Protein 4YYH (pdb70)

Organism: Homo sapiens (NCBI:txid9606)

Secondary structure (DSSP, 8-state):
--HHHHHHHHHHHHHHHT-TT-TTSS---TTTSTTHHHH-SS---HHHHHHHHHTT---SHHHHHHHHHHHHHHHHHHS-TTSHHHHHHHHHHHHHHHHHH-/---HHHHHHHHHHHHHHHT-TT-TTSS---TTTSTTHHHH-SS---HHHHHHHHHTT---SHHHHHHHHHHHHHHHHHHS-TTSHHHHHHHHHHHHHHHHH--/---/---

Radius of gyration: 21.58 Å; Cα contacts (8 Å, |Δi|>4): 202; chains: 4; bounding box: 43×32×61 Å

Solvent-accessible surface area: 12946 Å² total

Foldseek 3Di:
DDPQLVVLVVLLVVLVVLVVVCPQVDWDDCVNQPCLCVQQPDTAGSPVLNVCSVVVNDPDVVVSLVRLLSNLVSQCRRDDCVDPSVVSSVVSNVVSVVVVVD/DADPQLVVLVVLLVVLVVLVVVCPQVDWDDCVNQPCLCVQQPDEAGSVVLNVCSVVVVDPHVVVSLVRLLSNLVSQCRRDDCVDPSVVSSVVSNVVSVVVSPD

Structure (mmCIF, N/CA/C/O backbone):
data_4YYH
#
_entry.id   4YYH
#
_cell.length_a   126.147
_cell.length_b   35.700
_cell.length_c   65.019
_cell.angle_alpha   90.000
_cell.angle_beta   99.010
_cell.angle_gamma   90.000
#
_symmetry.space_group_name_H-M   'C 1 2 1'
#
loop_
_entity.id
_entity.type
_entity.pdbx_description
1 polymer 'Bromodomain-containing protein 9'
2 polymer 'Histone H4'
3 water water
#
loop_
_atom_site.group_PDB
_atom_site.id
_atom_site.type_symbol
_atom_site.label_atom_id
_atom_site.label_alt_id
_atom_site.label_comp_id
_atom_site.label_asym_id
_atom_site.label_entity_id
_atom_site.label_seq_id
_atom_site.pdbx_PDB_ins_code
_atom_site.Cartn_x
_atom_site.Cartn_y
_atom_site.Cartn_z
_atom_site.occupancy
_atom_site.B_iso_or_equiv
_atom_site.auth_seq_id
_atom_site.auth_comp_id
_atom_site.auth_asym_id
_atom_site.auth_atom_id
_atom_site.pdbx_PDB_model_num
ATOM 1 N N . SER A 1 7 ? -3.106 -23.273 -11.715 1.00 50.09 22 SER A N 1
ATOM 2 C CA . SER A 1 7 ? -3.382 -22.676 -10.364 1.00 43.74 22 SER A CA 1
ATOM 3 C C . SER A 1 7 ? -2.129 -22.119 -9.668 1.00 39.04 22 SER A C 1
ATOM 4 O O . SER A 1 7 ? -1.288 -22.898 -9.293 1.00 43.08 22 SER A O 1
ATOM 7 N N . THR A 1 8 ? -1.984 -20.814 -9.469 1.00 35.51 23 THR A N 1
ATOM 8 C CA . THR A 1 8 ? -0.693 -20.291 -8.831 1.00 34.15 23 THR A CA 1
ATOM 9 C C . THR A 1 8 ? -0.680 -20.563 -7.295 1.00 33.18 23 THR A C 1
ATOM 10 O O . THR A 1 8 ? -1.755 -20.715 -6.668 1.00 31.49 23 THR A O 1
ATOM 14 N N . PRO A 1 9 ? 0.523 -20.529 -6.650 1.00 33.09 24 PRO A N 1
ATOM 15 C CA . PRO A 1 9 ? 0.582 -20.604 -5.207 1.00 32.49 24 PRO A CA 1
ATOM 16 C C . PRO A 1 9 ? -0.281 -19.500 -4.552 1.00 31.54 24 PRO A C 1
ATOM 17 O O . PRO A 1 9 ? -0.835 -19.757 -3.493 1.00 30.68 24 PRO A O 1
ATOM 21 N N . ILE A 1 10 ? -0.398 -18.309 -5.146 1.00 31.31 25 ILE A N 1
ATOM 22 C CA . ILE A 1 10 ? -1.262 -17.282 -4.542 1.00 30.47 25 ILE A CA 1
ATOM 23 C C . ILE A 1 10 ? -2.746 -17.673 -4.659 1.00 29.12 25 ILE A C 1
ATOM 24 O O . ILE A 1 10 ? -3.504 -17.558 -3.695 1.00 30.54 25 ILE A O 1
ATOM 29 N N . GLN A 1 11 ? -3.186 -18.184 -5.823 1.00 29.37 26 GLN A N 1
ATOM 30 C CA . GLN A 1 11 ? -4.567 -18.641 -5.895 1.00 29.04 26 GLN A CA 1
ATOM 31 C C . GLN A 1 11 ? -4.880 -19.724 -4.872 1.00 31.00 26 GLN A C 1
ATOM 32 O O . GLN A 1 11 ? -5.991 -19.761 -4.299 1.00 30.52 26 GLN A O 1
ATOM 38 N N . GLN A 1 12 ? -3.968 -20.650 -4.704 1.00 31.54 27 GLN A N 1
ATOM 39 C CA . GLN A 1 12 ? -4.164 -21.729 -3.746 1.00 33.09 27 GLN A CA 1
ATOM 40 C C . GLN A 1 12 ? -4.337 -21.198 -2.344 1.00 32.25 27 GLN A C 1
ATOM 41 O O . GLN A 1 12 ? -5.264 -21.648 -1.640 1.00 30.82 27 GLN A O 1
ATOM 47 N N . LEU A 1 13 ? -3.490 -20.230 -1.965 1.00 28.52 28 LEU A N 1
ATOM 48 C CA . LEU A 1 13 ? -3.594 -19.548 -0.661 1.00 28.41 28 LEU A CA 1
ATOM 49 C C . LEU A 1 13 ? -5.002 -18.944 -0.545 1.00 28.73 28 LEU A C 1
ATOM 50 O O . LEU A 1 13 ? -5.695 -19.096 0.483 1.00 27.17 28 LEU A O 1
ATOM 55 N N . LEU A 1 14 ? -5.401 -18.221 -1.569 1.00 28.69 29 LEU A N 1
ATOM 56 C CA . LEU A 1 14 ? -6.699 -17.565 -1.469 1.00 26.70 29 LEU A CA 1
ATOM 57 C C . LEU A 1 14 ? -7.842 -18.532 -1.469 1.00 26.66 29 LEU A C 1
ATOM 58 O O . LEU A 1 14 ? -8.835 -18.281 -0.757 1.00 28.98 29 LEU A O 1
ATOM 63 N N . GLU A 1 15 ? -7.741 -19.613 -2.223 1.00 27.29 30 GLU A N 1
ATOM 64 C CA . GLU A 1 15 ? -8.840 -20.626 -2.175 1.00 31.38 30 GLU A CA 1
ATOM 65 C C . GLU A 1 15 ? -8.922 -21.234 -0.751 1.00 30.81 30 GLU A C 1
ATOM 66 O O . GLU A 1 15 ? -10.030 -21.469 -0.244 1.00 29.68 30 GLU A O 1
ATOM 72 N N . HIS A 1 16 ? -7.765 -21.458 -0.107 1.00 29.85 31 HIS A N 1
ATOM 73 C CA . HIS A 1 16 ? -7.732 -21.981 1.264 1.00 31.35 31 HIS A CA 1
ATOM 74 C C . HIS A 1 16 ? -8.400 -21.022 2.246 1.00 29.52 31 HIS A C 1
ATOM 75 O O . HIS A 1 16 ? -9.254 -21.489 2.984 1.00 29.52 31 HIS A O 1
ATOM 82 N N . PHE A 1 17 ? -8.047 -19.714 2.213 1.00 26.32 32 PHE A N 1
ATOM 83 C CA . PHE A 1 17 ? -8.661 -18.646 3.008 1.00 27.47 32 PHE A CA 1
ATOM 84 C C . PHE A 1 17 ? -10.157 -18.572 2.733 1.00 27.48 32 PHE A C 1
ATOM 85 O O . PHE A 1 17 ? -10.945 -18.510 3.650 1.00 26.69 32 PHE A O 1
ATOM 93 N N . LEU A 1 18 ? -10.562 -18.673 1.465 1.00 26.32 33 LEU A N 1
ATOM 94 C CA . LEU A 1 18 ? -12.015 -18.604 1.190 1.00 27.01 33 LEU A CA 1
ATOM 95 C C . LEU A 1 18 ? -12.821 -19.772 1.787 1.00 27.01 33 LEU A C 1
ATOM 96 O O . LEU A 1 18 ? -13.927 -19.580 2.364 1.00 25.91 33 LEU A O 1
ATOM 101 N N . ARG A 1 19 ? -12.289 -20.983 1.700 1.00 30.06 34 ARG A N 1
ATOM 102 C CA . ARG A 1 19 ? -12.996 -22.129 2.278 1.00 28.04 34 ARG A CA 1
ATOM 103 C C . ARG A 1 19 ? -13.135 -21.936 3.769 1.00 29.55 34 ARG A C 1
ATOM 104 O O . ARG A 1 19 ? -14.173 -22.316 4.348 1.00 30.48 34 ARG A O 1
ATOM 112 N N . GLN A 1 20 ? -12.060 -21.455 4.427 1.00 28.75 35 GLN A N 1
ATOM 113 C CA . GLN A 1 20 ? -12.120 -21.292 5.861 1.00 31.17 35 GLN A CA 1
ATOM 114 C C . GLN A 1 20 ? -13.139 -20.185 6.269 1.00 30.38 35 GLN A C 1
ATOM 115 O O . GLN A 1 20 ? -13.908 -20.349 7.237 1.00 30.83 35 GLN A O 1
ATOM 121 N N . LEU A 1 21 ? -13.149 -19.076 5.516 1.00 29.33 36 LEU A N 1
ATOM 122 C CA . LEU A 1 21 ? -14.112 -17.987 5.722 1.00 25.80 36 LEU A CA 1
ATOM 123 C C . LEU A 1 21 ? -15.518 -18.512 5.477 1.00 28.49 36 LEU A C 1
ATOM 124 O O . LEU A 1 21 ? -16.423 -18.215 6.259 1.00 27.85 36 LEU A O 1
ATOM 129 N N . GLN A 1 22 ? -15.723 -19.253 4.391 1.00 27.78 37 GLN A N 1
ATOM 130 C CA . GLN A 1 22 ? -17.105 -19.731 4.112 1.00 26.83 37 GLN A CA 1
ATOM 131 C C . GLN A 1 22 ? -17.609 -20.700 5.231 1.00 29.04 37 GLN A C 1
ATOM 132 O O . GLN A 1 22 ? -18.819 -20.763 5.500 1.00 26.88 37 GLN A O 1
ATOM 138 N N . ARG A 1 23 ? -16.717 -21.499 5.871 1.00 27.55 38 ARG A N 1
ATOM 139 C CA . ARG A 1 23 ? -17.134 -22.303 7.005 1.00 31.52 38 ARG A CA 1
ATOM 140 C C . ARG A 1 23 ? -17.723 -21.500 8.182 1.00 30.66 38 ARG A C 1
ATOM 141 O O . ARG A 1 23 ? -18.481 -22.041 9.026 1.00 32.04 38 ARG A O 1
ATOM 149 N N . LYS A 1 24 ? -17.365 -20.200 8.256 1.00 29.53 39 LYS A N 1
ATOM 150 C CA . LYS A 1 24 ? -17.920 -19.311 9.259 1.00 28.16 39 LYS A CA 1
ATOM 151 C C . LYS A 1 24 ? -19.347 -18.867 8.938 1.00 27.56 39 LYS A C 1
ATOM 152 O O . LYS A 1 24 ? -19.971 -18.214 9.775 1.00 28.22 39 LYS A O 1
ATOM 158 N N . ASP A 1 25 ? -19.859 -19.229 7.743 1.00 26.93 40 ASP A N 1
ATOM 159 C CA . ASP A 1 25 ? -21.213 -18.838 7.292 1.00 26.30 40 ASP A CA 1
ATOM 160 C C . ASP A 1 25 ? -21.971 -20.124 6.922 1.00 28.68 40 ASP A C 1
ATOM 161 O O . ASP A 1 25 ? -22.309 -20.384 5.715 1.00 28.53 40 ASP A O 1
ATOM 166 N N . PRO A 1 26 ? -22.233 -20.983 7.931 1.00 28.76 41 PRO A N 1
ATOM 167 C CA . PRO A 1 26 ? -22.841 -22.290 7.568 1.00 29.86 41 PRO A CA 1
ATOM 168 C C . PRO A 1 26 ? -24.216 -22.232 6.921 1.00 30.19 41 PRO A C 1
ATOM 169 O O . PRO A 1 26 ? -24.627 -23.148 6.210 1.00 31.69 41 PRO A O 1
ATOM 173 N N . HIS A 1 27 ? -24.946 -21.159 7.163 1.00 29.50 42 HIS A N 1
ATOM 174 C CA . HIS A 1 27 ? -26.298 -21.007 6.555 1.00 27.82 42 HIS A CA 1
ATOM 175 C C . HIS A 1 27 ? -26.177 -20.513 5.060 1.00 24.78 42 HIS A C 1
ATOM 176 O O . HIS A 1 27 ? -27.144 -20.505 4.369 1.00 28.38 42 HIS A O 1
ATOM 183 N N . GLY A 1 28 ? -25.009 -20.103 4.608 1.00 24.61 43 GLY A N 1
ATOM 184 C CA . GLY A 1 28 ? -24.891 -19.571 3.231 1.00 25.87 43 GLY A CA 1
ATOM 185 C C . GLY A 1 28 ? -25.484 -18.186 3.002 1.00 25.13 43 GLY A C 1
ATOM 186 O O . GLY A 1 28 ? -25.863 -17.845 1.887 1.00 25.08 43 GLY A O 1
ATOM 187 N N . PHE A 1 29 ? -25.593 -17.332 4.040 1.00 23.78 44 PHE A N 1
ATOM 188 C CA . PHE A 1 29 ? -26.192 -16.036 3.851 1.00 23.45 44 PHE A CA 1
ATOM 189 C C . PHE A 1 29 ? -25.326 -15.166 2.929 1.00 23.85 44 PHE A C 1
ATOM 190 O O . PHE A 1 29 ? -25.836 -14.223 2.285 1.00 23.96 44 PHE A O 1
ATOM 198 N N . PHE A 1 30 ? -24.032 -15.419 2.953 1.00 22.55 45 PHE A N 1
ATOM 199 C CA . PHE A 1 30 ? -23.102 -14.662 2.107 1.00 25.69 45 PHE A CA 1
ATOM 200 C C . PHE A 1 30 ? -22.760 -15.382 0.818 1.00 22.77 45 PHE A C 1
ATOM 201 O O . PHE A 1 30 ? -21.861 -14.948 0.070 1.00 22.02 45 PHE A O 1
ATOM 209 N N . ALA A 1 31 ? -23.436 -16.514 0.514 1.00 24.28 46 ALA A N 1
ATOM 210 C CA . ALA A 1 31 ? -22.966 -17.375 -0.584 1.00 21.81 46 ALA A CA 1
ATOM 211 C C . ALA A 1 31 ? -23.133 -16.722 -1.992 1.00 25.32 46 ALA A C 1
ATOM 212 O O . ALA A 1 31 ? -22.275 -16.987 -2.862 1.00 27.53 46 ALA A O 1
ATOM 214 N N . PHE A 1 32 ? -24.206 -15.943 -2.199 1.00 21.38 47 PHE A N 1
ATOM 215 C CA . PHE A 1 32 ? -24.532 -15.436 -3.537 1.00 23.87 47 PHE A CA 1
ATOM 216 C C . PHE A 1 32 ? -25.024 -13.994 -3.457 1.00 23.15 47 PHE A C 1
ATOM 217 O O . PHE A 1 32 ? -25.308 -13.444 -2.372 1.00 24.37 47 PHE A O 1
ATOM 225 N N . PRO A 1 33 ? -25.102 -13.320 -4.614 1.00 25.33 48 PRO A N 1
ATOM 226 C CA . PRO A 1 33 ? -25.417 -11.869 -4.559 1.00 23.93 48 PRO A CA 1
ATOM 227 C C . PRO A 1 33 ? -26.792 -11.603 -3.926 1.00 24.13 48 PRO A C 1
ATOM 228 O O . PRO A 1 33 ? -27.733 -12.428 -4.192 1.00 24.50 48 PRO A O 1
ATOM 232 N N . VAL A 1 34 ? -26.952 -10.504 -3.134 1.00 20.44 49 VAL A N 1
ATOM 233 C CA . VAL A 1 34 ? -28.229 -10.226 -2.496 1.00 21.90 49 VAL A CA 1
ATOM 234 C C . VAL A 1 34 ? -29.118 -9.585 -3.589 1.00 26.29 49 VAL A C 1
ATOM 235 O O . VAL A 1 34 ? -28.638 -8.707 -4.274 1.00 32.58 49 VAL A O 1
ATOM 239 N N . THR A 1 35 ? -30.373 -9.998 -3.737 1.00 25.86 50 THR A N 1
ATOM 240 C CA . THR A 1 35 ? -31.180 -9.356 -4.798 1.00 26.63 50 THR A CA 1
ATOM 241 C C . THR A 1 35 ? -32.146 -8.388 -4.119 1.00 25.52 50 THR A C 1
ATOM 242 O O . THR A 1 35 ? -32.443 -8.508 -2.950 1.00 24.49 50 THR A O 1
ATOM 246 N N . ASP A 1 36 ? -32.688 -7.457 -4.912 1.00 23.89 51 ASP A N 1
ATOM 247 C CA . ASP A 1 36 ? -33.688 -6.534 -4.378 1.00 25.70 51 ASP A CA 1
ATOM 248 C C . ASP A 1 36 ? -34.991 -7.233 -3.999 1.00 25.59 51 ASP A C 1
ATOM 249 O O . ASP A 1 36 ? -35.727 -6.773 -3.130 1.00 25.00 51 ASP A O 1
ATOM 254 N N . ALA A 1 37 ? -35.293 -8.366 -4.654 1.00 27.52 52 ALA A N 1
ATOM 255 C CA . ALA A 1 37 ? -36.468 -9.099 -4.267 1.00 27.95 52 ALA A CA 1
ATOM 256 C C . ALA A 1 37 ? -36.430 -9.595 -2.834 1.00 27.45 52 ALA A C 1
ATOM 257 O O . ALA A 1 37 ? -37.436 -9.538 -2.127 1.00 32.13 52 ALA A O 1
ATOM 259 N N . ILE A 1 38 ? -35.263 -9.986 -2.386 1.00 29.12 53 ILE A N 1
ATOM 260 C CA . ILE A 1 38 ? -35.123 -10.440 -0.986 1.00 33.62 53 ILE A CA 1
ATOM 261 C C . ILE A 1 38 ? -34.762 -9.309 0.010 1.00 31.21 53 ILE A C 1
ATOM 262 O O . ILE A 1 38 ? -35.049 -9.372 1.180 1.00 31.99 53 ILE A O 1
ATOM 267 N N . ALA A 1 39 ? -34.254 -8.193 -0.512 1.00 22.90 54 ALA A N 1
ATOM 268 C CA . ALA A 1 39 ? -33.770 -7.098 0.252 1.00 24.35 54 ALA A CA 1
ATOM 269 C C . ALA A 1 39 ? -34.211 -5.827 -0.419 1.00 23.93 54 ALA A C 1
ATOM 270 O O . ALA A 1 39 ? -33.461 -5.219 -1.184 1.00 25.31 54 ALA A O 1
ATOM 272 N N . PRO A 1 40 ? -35.431 -5.357 -0.123 1.00 24.52 55 PRO A N 1
ATOM 273 C CA . PRO A 1 40 ? -35.948 -4.200 -0.826 1.00 23.54 55 PRO A CA 1
ATOM 274 C C . PRO A 1 40 ? -34.954 -3.009 -0.768 1.00 24.86 55 PRO A C 1
ATOM 275 O O . PRO A 1 40 ? -34.429 -2.625 0.285 1.00 26.09 55 PRO A O 1
ATOM 279 N N . GLY A 1 41 ? -34.764 -2.391 -1.900 1.00 22.58 56 GLY A N 1
ATOM 280 C CA . GLY A 1 41 ? -33.940 -1.229 -2.033 1.00 23.25 56 GLY A CA 1
ATOM 281 C C . GLY A 1 41 ? -32.473 -1.478 -1.956 1.00 22.37 56 GLY A C 1
ATOM 282 O O . GLY A 1 41 ? -31.706 -0.519 -1.906 1.00 24.22 56 GLY A O 1
ATOM 283 N N . TYR A 1 42 ? -32.044 -2.747 -1.897 1.00 22.20 57 TYR A N 1
ATOM 284 C CA . TYR A 1 42 ? -30.621 -3.045 -1.757 1.00 22.84 57 TYR A CA 1
ATOM 285 C C . TYR A 1 42 ? -29.692 -2.362 -2.820 1.00 24.84 57 TYR A C 1
ATOM 286 O O . TYR A 1 42 ? -28.670 -1.794 -2.435 1.00 24.95 57 TYR A O 1
ATOM 295 N N . SER A 1 43 ? -30.062 -2.442 -4.118 1.00 24.02 58 SER A N 1
ATOM 296 C CA . SER A 1 43 ? -29.222 -1.852 -5.152 1.00 25.09 58 SER A CA 1
ATOM 297 C C . SER A 1 43 ? -29.142 -0.324 -5.070 1.00 28.05 58 SER A C 1
ATOM 298 O O . SER A 1 43 ? -28.209 0.304 -5.629 1.00 27.35 58 SER A O 1
ATOM 301 N N . MET A 1 44 ? -30.098 0.275 -4.329 1.00 25.54 59 MET A N 1
ATOM 302 C CA . MET A 1 44 ? -30.085 1.727 -4.151 1.00 25.50 59 MET A CA 1
ATOM 303 C C . MET A 1 44 ? -29.120 2.061 -2.994 1.00 27.87 59 MET A C 1
ATOM 304 O O . MET A 1 44 ? -28.472 3.086 -3.047 1.00 33.46 59 MET A O 1
ATOM 309 N N . ILE A 1 45 ? -29.035 1.209 -1.977 1.00 25.64 60 ILE A N 1
ATOM 310 C CA . ILE A 1 45 ? -28.323 1.546 -0.752 1.00 28.97 60 ILE A CA 1
ATOM 311 C C . ILE A 1 45 ? -26.857 1.116 -0.896 1.00 27.71 60 ILE A C 1
ATOM 312 O O . ILE A 1 45 ? -25.906 1.847 -0.443 1.00 27.13 60 ILE A O 1
ATOM 317 N N . ILE A 1 46 ? -26.646 0.008 -1.599 1.00 27.19 61 ILE A N 1
ATOM 318 C CA . ILE A 1 46 ? -25.289 -0.625 -1.626 1.00 25.83 61 ILE A CA 1
ATOM 319 C C . ILE A 1 46 ? -24.749 -0.492 -3.014 1.00 28.33 61 ILE A C 1
ATOM 320 O O . ILE A 1 46 ? -25.318 -1.088 -3.961 1.00 29.28 61 ILE A O 1
ATOM 325 N N . LYS A 1 47 ? -23.699 0.306 -3.178 1.00 28.37 62 LYS A N 1
ATOM 326 C CA . LYS A 1 47 ? -23.231 0.637 -4.541 1.00 33.69 62 LYS A CA 1
ATOM 327 C C . LYS A 1 47 ? -22.283 -0.443 -5.113 1.00 35.62 62 LYS A C 1
ATOM 328 O O . LYS A 1 47 ? -22.220 -0.585 -6.315 1.00 33.48 62 LYS A O 1
ATOM 334 N N . HIS A 1 48 ? -21.526 -1.160 -4.259 1.00 27.34 63 HIS A N 1
ATOM 335 C CA . HIS A 1 48 ? -20.545 -2.134 -4.720 1.00 25.96 63 HIS A CA 1
ATOM 336 C C . HIS A 1 48 ? -20.807 -3.486 -3.977 1.00 24.58 63 HIS A C 1
ATOM 337 O O . HIS A 1 48 ? -20.191 -3.775 -2.901 1.00 25.41 63 HIS A O 1
ATOM 344 N N . PRO A 1 49 ? -21.820 -4.229 -4.469 1.00 24.57 64 PRO A N 1
ATOM 345 C CA . PRO A 1 49 ? -22.136 -5.524 -3.904 1.00 25.60 64 PRO A CA 1
ATOM 346 C C . PRO A 1 49 ? -20.948 -6.501 -3.960 1.00 23.32 64 PRO A C 1
ATOM 347 O O . PRO A 1 49 ? -20.083 -6.495 -4.914 1.00 25.11 64 PRO A O 1
ATOM 351 N N . MET A 1 50 ? -20.931 -7.423 -3.011 1.00 23.70 65 MET A N 1
ATOM 352 C CA . MET A 1 50 ? -19.893 -8.484 -2.978 1.00 24.05 65 MET A CA 1
ATOM 353 C C . MET A 1 50 ? -20.479 -9.727 -2.259 1.00 22.34 65 MET A C 1
ATOM 354 O O . MET A 1 50 ? -21.399 -9.604 -1.422 1.00 22.02 65 MET A O 1
ATOM 359 N N . ASP A 1 51 ? -20.049 -10.941 -2.652 1.00 22.10 66 ASP A N 1
ATOM 360 C CA . ASP A 1 51 ? -20.504 -12.153 -1.974 1.00 22.06 66 ASP A CA 1
ATOM 361 C C . ASP A 1 51 ? -19.424 -13.226 -2.198 1.00 23.04 66 ASP A C 1
ATOM 362 O O . ASP A 1 51 ? -18.464 -13.021 -2.971 1.00 23.31 66 ASP A O 1
ATOM 367 N N . PHE A 1 52 ? -19.559 -14.346 -1.486 1.00 23.21 67 PHE A N 1
ATOM 368 C CA . PHE A 1 52 ? -18.467 -15.324 -1.612 1.00 24.62 67 PHE A CA 1
ATOM 369 C C . PHE A 1 52 ? -18.333 -15.934 -2.981 1.00 26.53 67 PHE A C 1
ATOM 370 O O . PHE A 1 52 ? -17.242 -16.327 -3.374 1.00 26.29 67 PHE A O 1
ATOM 378 N N . GLY A 1 53 ? -19.448 -16.069 -3.691 1.00 23.64 68 GLY A N 1
ATOM 379 C CA . GLY A 1 53 ? -19.409 -16.776 -4.975 1.00 25.50 68 GLY A CA 1
ATOM 380 C C . GLY A 1 53 ? -18.642 -15.894 -5.914 1.00 26.57 68 GLY A C 1
ATOM 381 O O . GLY A 1 53 ? -17.898 -16.400 -6.682 1.00 26.26 68 GLY A O 1
ATOM 382 N N . THR A 1 54 ? -18.911 -14.565 -5.893 1.00 25.47 69 THR A N 1
ATOM 383 C CA . THR A 1 54 ? -18.168 -13.616 -6.713 1.00 23.56 69 THR A CA 1
ATOM 384 C C . THR A 1 54 ? -16.691 -13.623 -6.394 1.00 26.61 69 THR A C 1
ATOM 385 O O . THR A 1 54 ? -15.856 -13.586 -7.279 1.00 24.91 69 THR A O 1
ATOM 389 N N . MET A 1 55 ? -16.356 -13.686 -5.105 1.00 24.69 70 MET A N 1
ATOM 390 C CA . MET A 1 55 ? -14.949 -13.771 -4.725 1.00 22.77 70 MET A CA 1
ATOM 391 C C . MET A 1 55 ? -14.280 -15.058 -5.280 1.00 25.38 70 MET A C 1
ATOM 392 O O . MET A 1 55 ? -13.173 -15.001 -5.773 1.00 24.99 70 MET A O 1
ATOM 397 N N . LYS A 1 56 ? -14.987 -16.197 -5.226 1.00 23.64 71 LYS A N 1
ATOM 398 C CA . LYS A 1 56 ? -14.436 -17.476 -5.699 1.00 25.84 71 LYS A CA 1
ATOM 399 C C . LYS A 1 56 ? -14.169 -17.338 -7.196 1.00 27.72 71 LYS A C 1
ATOM 400 O O . LYS A 1 56 ? -13.077 -17.692 -7.678 1.00 29.92 71 LYS A O 1
ATOM 406 N N . ASP A 1 57 ? -15.147 -16.786 -7.924 1.00 28.05 72 ASP A N 1
ATOM 407 C CA . ASP A 1 57 ? -14.958 -16.545 -9.380 1.00 29.39 72 ASP A CA 1
ATOM 408 C C . ASP A 1 57 ? -13.733 -15.673 -9.707 1.00 30.33 72 ASP A C 1
ATOM 409 O O . ASP A 1 57 ? -12.999 -15.991 -10.662 1.00 29.88 72 ASP A O 1
ATOM 414 N N . LYS A 1 58 ? -13.481 -14.642 -8.871 1.00 26.68 73 LYS A N 1
ATOM 415 C CA . LYS A 1 58 ? -12.342 -13.757 -9.019 1.00 28.74 73 LYS A CA 1
ATOM 416 C C . LYS A 1 58 ? -11.053 -14.469 -8.712 1.00 28.16 73 LYS A C 1
ATOM 417 O O . LYS A 1 58 ? -10.056 -14.249 -9.412 1.00 29.54 73 LYS A O 1
ATOM 423 N N . ILE A 1 59 ? -11.030 -15.348 -7.700 1.00 28.02 74 ILE A N 1
ATOM 424 C CA . ILE A 1 59 ? -9.817 -16.166 -7.542 1.00 30.34 74 ILE A CA 1
ATOM 425 C C . ILE A 1 59 ? -9.508 -16.988 -8.800 1.00 33.05 74 ILE A C 1
ATOM 426 O O . ILE A 1 59 ? -8.364 -16.948 -9.280 1.00 34.61 74 ILE A O 1
ATOM 431 N N . VAL A 1 60 ? -10.527 -17.742 -9.262 1.00 35.62 75 VAL A N 1
ATOM 432 C CA . VAL A 1 60 ? -10.439 -18.625 -10.451 1.00 33.00 75 VAL A CA 1
ATOM 433 C C . VAL A 1 60 ? -9.983 -17.791 -11.670 1.00 37.32 75 VAL A C 1
ATOM 434 O O . VAL A 1 60 ? -9.120 -18.245 -12.461 1.00 42.27 75 VAL A O 1
ATOM 438 N N . ALA A 1 61 ? -10.478 -16.566 -11.803 1.00 34.90 76 ALA A N 1
ATOM 439 C CA . ALA A 1 61 ? -10.123 -15.679 -12.940 1.00 38.59 76 ALA A CA 1
ATOM 440 C C . ALA A 1 61 ? -8.757 -15.035 -12.791 1.00 40.04 76 ALA A C 1
ATOM 441 O O . ALA A 1 61 ? -8.335 -14.223 -13.642 1.00 39.77 76 ALA A O 1
ATOM 443 N N . ASN A 1 62 ? -8.117 -15.309 -11.647 1.00 37.29 77 ASN A N 1
ATOM 444 C CA . ASN A 1 62 ? -6.800 -14.782 -11.334 1.00 35.70 77 ASN A CA 1
ATOM 445 C C . ASN A 1 62 ? -6.862 -13.277 -11.216 1.00 36.21 77 ASN A C 1
ATOM 446 O O . ASN A 1 62 ? -5.904 -12.559 -11.531 1.00 38.30 77 ASN A O 1
ATOM 451 N N . GLU A 1 63 ? -7.963 -12.786 -10.660 1.00 34.76 78 GLU A N 1
ATOM 452 C CA . GLU A 1 63 ? -8.161 -11.341 -10.592 1.00 34.27 78 GLU A CA 1
ATOM 453 C C . GLU A 1 63 ? -7.658 -10.691 -9.327 1.00 34.80 78 GLU A C 1
ATOM 454 O O . GLU A 1 63 ? -7.638 -9.459 -9.200 1.00 37.09 78 GLU A O 1
ATOM 460 N N . TYR A 1 64 ? -7.240 -11.490 -8.346 1.00 30.57 79 TYR A N 1
ATOM 461 C CA . TYR A 1 64 ? -6.592 -10.883 -7.148 1.00 29.94 79 TYR A CA 1
ATOM 462 C C . TYR A 1 64 ? -5.063 -10.932 -7.228 1.00 34.54 79 TYR A C 1
ATOM 463 O O . TYR A 1 64 ? -4.451 -12.036 -7.333 1.00 36.49 79 TYR A O 1
ATOM 472 N N . LYS A 1 65 ? -4.446 -9.763 -7.128 1.00 34.83 80 LYS A N 1
ATOM 473 C CA . LYS A 1 65 ? -2.978 -9.696 -7.150 1.00 36.22 80 LYS A CA 1
ATOM 474 C C . LYS A 1 65 ? -2.343 -10.022 -5.799 1.00 39.12 80 LYS A C 1
ATOM 475 O O . LYS A 1 65 ? -1.176 -10.390 -5.749 1.00 43.40 80 LYS A O 1
ATOM 481 N N . SER A 1 66 ? -3.101 -9.901 -4.720 1.00 36.37 81 SER A N 1
ATOM 482 C CA . SER A 1 66 ? -2.538 -10.011 -3.335 1.00 34.94 81 SER A CA 1
ATOM 483 C C . SER A 1 66 ? -3.595 -10.446 -2.364 1.00 40.26 81 SER A C 1
ATOM 484 O O . SER A 1 66 ? -4.780 -10.288 -2.637 1.00 35.58 81 SER A O 1
ATOM 487 N N . VAL A 1 67 ? -3.161 -10.981 -1.223 1.00 36.67 82 VAL A N 1
ATOM 488 C CA . VAL A 1 67 ? -4.030 -11.217 -0.114 1.00 35.58 82 VAL A CA 1
ATOM 489 C C . VAL A 1 67 ? -4.674 -9.909 0.231 1.00 31.39 82 VAL A C 1
ATOM 490 O O . VAL A 1 67 ? -5.794 -9.885 0.614 1.00 32.14 82 VAL A O 1
ATOM 494 N N . THR A 1 68 ? -3.945 -8.788 0.150 1.00 35.61 83 THR A N 1
ATOM 495 C CA . THR A 1 68 ? -4.514 -7.504 0.518 1.00 33.39 83 THR A CA 1
ATOM 496 C C . THR A 1 68 ? -5.778 -7.201 -0.309 1.00 32.14 83 THR A C 1
ATOM 497 O O . THR A 1 68 ? -6.787 -6.731 0.222 1.00 31.97 83 THR A O 1
ATOM 501 N N . GLU A 1 69 ? -5.729 -7.467 -1.628 1.00 31.07 84 GLU A N 1
ATOM 502 C CA . GLU A 1 69 ? -6.943 -7.191 -2.457 1.00 28.79 84 GLU A CA 1
ATOM 503 C C . GLU A 1 69 ? -8.087 -8.188 -2.146 1.00 29.21 84 GLU A C 1
ATOM 504 O O . GLU A 1 69 ? -9.282 -7.858 -2.208 1.00 30.41 84 GLU A O 1
ATOM 510 N N . PHE A 1 70 ? -7.704 -9.397 -1.788 1.00 28.63 85 PHE A N 1
ATOM 511 C CA . PHE A 1 70 ? -8.701 -10.390 -1.333 1.00 28.41 85 PHE A CA 1
ATOM 512 C C . PHE A 1 70 ? -9.370 -9.991 -0.047 1.00 26.01 85 PHE A C 1
ATOM 513 O O . PHE A 1 70 ? -10.590 -10.051 0.071 1.00 25.49 85 PHE A O 1
ATOM 521 N N . LYS A 1 71 ? -8.565 -9.552 0.937 1.00 26.77 86 LYS A N 1
ATOM 522 C CA . LYS A 1 71 ? -9.107 -9.070 2.209 1.00 30.22 86 LYS A CA 1
ATOM 523 C C . LYS A 1 71 ? -10.070 -7.891 2.027 1.00 27.31 86 LYS A C 1
ATOM 524 O O . LYS A 1 71 ? -11.079 -7.830 2.720 1.00 30.92 86 LYS A O 1
ATOM 530 N N . ALA A 1 72 ? -9.775 -7.001 1.076 1.00 26.01 87 ALA A N 1
ATOM 531 C CA . ALA A 1 72 ? -10.637 -5.849 0.839 1.00 28.13 87 ALA A CA 1
ATOM 532 C C . ALA A 1 72 ? -12.005 -6.286 0.319 1.00 26.46 87 ALA A C 1
ATOM 533 O O . ALA A 1 72 ? -13.001 -5.688 0.705 1.00 26.71 87 ALA A O 1
ATOM 535 N N . ASP A 1 73 ? -12.053 -7.303 -0.545 1.00 26.35 88 ASP A N 1
ATOM 536 C CA . ASP A 1 73 ? -13.399 -7.801 -1.033 1.00 26.50 88 ASP A CA 1
ATOM 537 C C . ASP A 1 73 ? -14.145 -8.439 0.159 1.00 27.13 88 ASP A C 1
ATOM 538 O O . ASP A 1 73 ? -15.371 -8.253 0.300 1.00 25.02 88 ASP A O 1
ATOM 543 N N . PHE A 1 74 ? -13.445 -9.244 0.986 1.00 25.31 89 PHE A N 1
ATOM 544 C CA . PHE A 1 74 ? -14.117 -9.748 2.188 1.00 23.79 89 PHE A CA 1
ATOM 545 C C . PHE A 1 74 ? -14.685 -8.651 3.094 1.00 23.79 89 PHE A C 1
ATOM 546 O O . PHE A 1 74 ? -15.859 -8.697 3.494 1.00 24.10 89 PHE A O 1
ATOM 554 N N . LYS A 1 75 ? -13.894 -7.594 3.392 1.00 24.60 90 LYS A N 1
ATOM 555 C CA . LYS A 1 75 ? -14.342 -6.506 4.217 1.00 24.56 90 LYS A CA 1
ATOM 556 C C . LYS A 1 75 ? -15.515 -5.730 3.554 1.00 24.68 90 LYS A C 1
ATOM 557 O O . LYS A 1 75 ? -16.506 -5.361 4.224 1.00 27.24 90 LYS A O 1
ATOM 563 N N . LEU A 1 76 ? -15.473 -5.590 2.224 1.00 27.03 91 LEU A N 1
ATOM 564 C CA . LEU A 1 76 ? -16.581 -4.946 1.492 1.00 25.36 91 LEU A CA 1
ATOM 565 C C . LEU A 1 76 ? -17.894 -5.745 1.685 1.00 24.46 91 LEU A C 1
ATOM 566 O O . LEU A 1 76 ? -18.963 -5.135 1.912 1.00 23.59 91 LEU A O 1
ATOM 571 N N . MET A 1 77 ? -17.822 -7.070 1.502 1.00 23.42 92 MET A N 1
ATOM 572 C CA . MET A 1 77 ? -18.981 -7.932 1.702 1.00 23.99 92 MET A CA 1
ATOM 573 C C . MET A 1 77 ? -19.604 -7.742 3.113 1.00 24.02 92 MET A C 1
ATOM 574 O O . MET A 1 77 ? -20.844 -7.553 3.294 1.00 22.43 92 MET A O 1
ATOM 579 N N . CYS A 1 78 ? -18.745 -7.770 4.121 1.00 24.07 93 CYS A N 1
ATOM 580 C CA . CYS A 1 78 ? -19.181 -7.658 5.506 1.00 25.66 93 CYS A CA 1
ATOM 581 C C . CYS A 1 78 ? -19.695 -6.206 5.832 1.00 24.98 93 CYS A C 1
ATOM 582 O O . CYS A 1 78 ? -20.726 -6.017 6.501 1.00 26.20 93 CYS A O 1
ATOM 585 N N . ASP A 1 79 ? -18.992 -5.206 5.348 1.00 25.75 94 ASP A N 1
ATOM 586 C CA . ASP A 1 79 ? -19.421 -3.789 5.524 1.00 27.17 94 ASP A CA 1
ATOM 587 C C . ASP A 1 79 ? -20.806 -3.547 4.861 1.00 27.58 94 ASP A C 1
ATOM 588 O O . ASP A 1 79 ? -21.661 -2.835 5.421 1.00 28.17 94 ASP A O 1
ATOM 593 N N . ASN A 1 80 ? -21.021 -4.133 3.666 1.00 26.17 95 ASN A N 1
ATOM 594 C CA . ASN A 1 80 ? -22.336 -3.964 3.022 1.00 23.38 95 ASN A CA 1
ATOM 595 C C . ASN A 1 80 ? -23.420 -4.539 3.896 1.00 22.80 95 ASN A C 1
ATOM 596 O O . ASN A 1 80 ? -24.482 -3.946 3.999 1.00 25.19 95 ASN A O 1
ATOM 601 N N . ALA A 1 81 ? -23.201 -5.729 4.503 1.00 23.69 96 ALA A N 1
ATOM 602 C CA . ALA A 1 81 ? -24.239 -6.338 5.331 1.00 22.88 96 ALA A CA 1
ATOM 603 C C . ALA A 1 81 ? -24.458 -5.499 6.546 1.00 23.55 96 ALA A C 1
ATOM 604 O O . ALA A 1 81 ? -25.562 -5.433 7.028 1.00 25.61 96 ALA A O 1
ATOM 606 N N . MET A 1 82 ? -2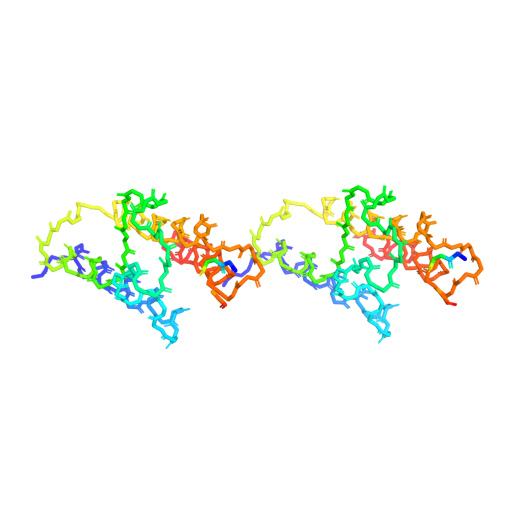3.409 -4.868 7.064 1.00 25.32 97 MET A N 1
ATOM 607 C CA . MET A 1 82 ? -23.628 -4.060 8.283 1.00 27.39 97 MET A CA 1
ATOM 608 C C . MET A 1 82 ? -24.257 -2.693 7.987 1.00 29.28 97 MET A C 1
ATOM 609 O O . MET A 1 82 ? -24.859 -2.040 8.833 1.00 33.45 97 MET A O 1
ATOM 614 N N . THR A 1 83 ? -24.123 -2.249 6.753 1.00 26.65 98 THR A N 1
ATOM 615 C CA . THR A 1 83 ? -24.789 -0.992 6.313 1.00 27.46 98 THR A CA 1
ATOM 616 C C . THR A 1 83 ? -26.273 -1.267 6.025 1.00 28.40 98 THR A C 1
ATOM 617 O O . THR A 1 83 ? -27.161 -0.518 6.478 1.00 29.52 98 THR A O 1
ATOM 621 N N . TYR A 1 84 ? -26.568 -2.317 5.268 1.00 26.28 99 TYR A N 1
ATOM 622 C CA . TYR A 1 84 ? -27.977 -2.521 4.889 1.00 26.53 99 TYR A CA 1
ATOM 623 C C . TYR A 1 84 ? -28.915 -3.001 6.015 1.00 26.92 99 TYR A C 1
ATOM 624 O O . TYR A 1 84 ? -30.067 -2.538 6.095 1.00 28.21 99 TYR A O 1
ATOM 633 N N . ASN A 1 85 ? -28.406 -3.914 6.827 1.00 26.13 100 ASN A N 1
ATOM 634 C CA . ASN A 1 85 ? -29.140 -4.566 7.906 1.00 25.97 100 ASN A CA 1
ATOM 635 C C . ASN A 1 85 ? -28.939 -3.858 9.221 1.00 29.43 100 ASN A C 1
ATOM 636 O O . ASN A 1 85 ? -27.812 -3.444 9.492 1.00 31.26 100 ASN A O 1
ATOM 641 N N . ARG A 1 86 ? -30.020 -3.774 9.993 1.00 30.73 101 ARG A N 1
ATOM 642 C CA . ARG A 1 86 ? -29.988 -3.059 11.292 1.00 33.33 101 ARG A CA 1
ATOM 643 C C . ARG A 1 86 ? -29.173 -3.878 12.282 1.00 33.37 101 ARG A C 1
ATOM 644 O O . ARG A 1 86 ? -29.058 -5.101 12.173 1.00 31.68 101 ARG A O 1
ATOM 652 N N . PRO A 1 87 ? -28.645 -3.221 13.317 1.00 34.76 102 PRO A N 1
ATOM 653 C CA . PRO A 1 87 ? -27.761 -3.995 14.226 1.00 37.16 102 PRO A CA 1
ATOM 654 C C . PRO A 1 87 ? -28.358 -5.231 14.878 1.00 38.25 102 PRO A C 1
ATOM 655 O O . PRO A 1 87 ? -27.618 -6.178 15.236 1.00 41.54 102 PRO A O 1
ATOM 659 N N . ASP A 1 88 ? -29.678 -5.247 15.057 1.00 40.51 103 ASP A N 1
ATOM 660 C CA . ASP A 1 88 ? -30.335 -6.248 15.896 1.00 47.26 103 ASP A CA 1
ATOM 661 C C . ASP A 1 88 ? -30.700 -7.492 15.025 1.00 44.47 103 ASP A C 1
ATOM 662 O O . ASP A 1 88 ? -31.437 -8.353 15.446 1.00 48.20 103 ASP A O 1
ATOM 667 N N . THR A 1 89 ? -30.166 -7.586 13.800 1.00 39.98 104 THR A N 1
ATOM 668 C CA . THR A 1 89 ? -30.511 -8.689 12.883 1.00 32.71 104 THR A CA 1
ATOM 669 C C . THR A 1 89 ? -29.397 -9.753 12.870 1.00 33.85 104 THR A C 1
ATOM 670 O O . THR A 1 89 ? -28.183 -9.434 13.121 1.00 30.92 104 THR A O 1
ATOM 674 N N . VAL A 1 90 ? -29.795 -10.970 12.494 1.00 31.26 105 VAL A N 1
ATOM 675 C CA . VAL A 1 90 ? -28.900 -12.080 12.306 1.00 32.52 105 VAL A CA 1
ATOM 676 C C . VAL A 1 90 ? -27.799 -11.720 11.288 1.00 31.22 105 VAL A C 1
ATOM 677 O O . VAL A 1 90 ? -26.625 -12.059 11.491 1.00 29.30 105 VAL A O 1
ATOM 681 N N . TYR A 1 91 ? -28.166 -11.022 10.202 1.00 26.88 106 TYR A N 1
ATOM 682 C CA . TYR A 1 91 ? -27.188 -10.683 9.174 1.00 25.01 106 TYR A CA 1
ATOM 683 C C . TYR A 1 91 ? -26.113 -9.678 9.626 1.00 24.81 106 TYR A C 1
ATOM 684 O O . TYR A 1 91 ? -24.890 -9.851 9.364 1.00 25.72 106 TYR A O 1
ATOM 693 N N . TYR A 1 92 ? -26.554 -8.625 10.309 1.00 26.84 107 TYR A N 1
ATOM 694 C CA . TYR A 1 92 ? -25.595 -7.667 10.877 1.00 29.26 107 TYR A CA 1
ATOM 695 C C . TYR A 1 92 ? -24.643 -8.375 11.876 1.00 29.01 107 TYR A C 1
ATOM 696 O O . TYR A 1 92 ? -23.411 -8.284 11.784 1.00 31.00 107 TYR A O 1
ATOM 705 N N . LYS A 1 93 ? -25.217 -9.163 12.754 1.00 31.03 108 LYS A N 1
ATOM 706 C CA . LYS A 1 93 ? -24.389 -9.794 13.781 1.00 34.11 108 LYS A CA 1
ATOM 707 C C . LYS A 1 93 ? -23.343 -10.733 13.190 1.00 33.25 108 LYS A C 1
ATOM 708 O O . LYS A 1 93 ? -22.158 -10.724 13.653 1.00 30.21 108 LYS A O 1
ATOM 714 N N . LEU A 1 94 ? -23.738 -11.543 12.190 1.00 29.88 109 LEU A N 1
ATOM 715 C CA . LEU A 1 94 ? -22.809 -12.464 11.569 1.00 30.96 109 LEU A CA 1
ATOM 716 C C . LEU A 1 94 ? -21.716 -11.691 10.841 1.00 29.66 109 LEU A C 1
ATOM 717 O O . LEU A 1 94 ? -20.509 -12.022 10.915 1.00 27.95 109 LEU A O 1
ATOM 722 N N . ALA A 1 95 ? -22.132 -10.676 10.065 1.00 25.55 110 ALA A N 1
ATOM 723 C CA . ALA A 1 95 ? -21.175 -9.886 9.318 1.00 25.64 110 ALA A CA 1
ATOM 724 C C . ALA A 1 95 ? -20.084 -9.308 10.279 1.00 28.53 110 ALA A C 1
ATOM 725 O O . ALA A 1 95 ? -18.884 -9.376 9.954 1.00 30.06 110 ALA A O 1
ATOM 727 N N . LYS A 1 96 ? -20.518 -8.766 11.403 1.00 27.89 111 LYS A N 1
ATOM 728 C CA . LYS A 1 96 ? -19.531 -8.055 12.305 1.00 28.72 111 LYS A CA 1
ATOM 729 C C . LYS A 1 96 ? -18.574 -9.137 12.867 1.00 33.11 111 LYS A C 1
ATOM 730 O O . LYS A 1 96 ? -17.328 -8.943 12.887 1.00 33.93 111 LYS A O 1
ATOM 736 N N . LYS A 1 97 ? -19.177 -10.258 13.280 1.00 29.79 112 LYS A N 1
ATOM 737 C CA . LYS A 1 97 ? -18.462 -11.379 13.906 1.00 32.33 112 LYS A CA 1
ATOM 738 C C . LYS A 1 97 ? -17.427 -11.965 12.940 1.00 31.17 112 LYS A C 1
ATOM 739 O O . LYS A 1 97 ? -16.245 -12.131 13.310 1.00 30.56 112 LYS A O 1
ATOM 745 N N . ILE A 1 98 ? -17.821 -12.282 11.704 1.00 29.06 113 ILE A N 1
ATOM 746 C CA . ILE A 1 98 ? -16.924 -13.016 10.772 1.00 28.60 113 ILE A CA 1
ATOM 747 C C . ILE A 1 98 ? -15.914 -12.053 10.154 1.00 27.35 113 ILE A C 1
ATOM 748 O O . ILE A 1 98 ? -14.846 -12.451 9.796 1.00 27.12 113 ILE A O 1
ATOM 753 N N . LEU A 1 99 ? -16.234 -10.767 10.126 1.00 24.74 114 LEU A N 1
ATOM 754 C CA . LEU A 1 99 ? -15.224 -9.794 9.633 1.00 26.36 114 LEU A CA 1
ATOM 755 C C . LEU A 1 99 ? -14.070 -9.786 10.604 1.00 27.89 114 LEU A C 1
A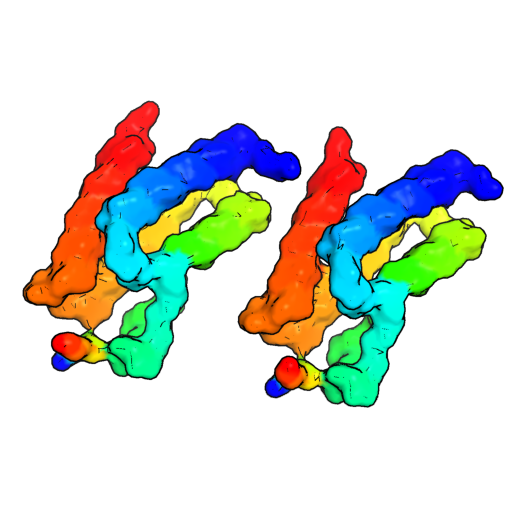TOM 756 O O . LEU A 1 99 ? -12.911 -9.845 10.193 1.00 25.41 114 LEU A O 1
ATOM 761 N N . HIS A 1 100 ? -14.384 -9.764 11.893 1.00 26.57 115 HIS A N 1
ATOM 762 C CA . HIS A 1 100 ? -13.302 -9.655 12.866 1.00 31.11 115 HIS A CA 1
ATOM 763 C C . HIS A 1 100 ? -12.528 -10.975 12.892 1.00 31.69 115 HIS A C 1
ATOM 764 O O . HIS A 1 100 ? -11.309 -10.995 12.810 1.00 30.97 115 HIS A O 1
ATOM 771 N N . ALA A 1 101 ? -13.265 -12.091 12.975 1.00 29.63 116 ALA A N 1
ATOM 772 C CA . ALA A 1 101 ? -12.616 -13.384 13.118 1.00 33.25 116 ALA A CA 1
ATOM 773 C C . ALA A 1 101 ? -11.819 -13.745 11.833 1.00 30.93 116 ALA A C 1
ATOM 774 O O . ALA A 1 101 ? -10.762 -14.342 11.903 1.00 32.87 116 ALA A O 1
ATOM 776 N N . GLY A 1 102 ? -12.342 -13.377 10.664 1.00 30.53 117 GLY A N 1
ATOM 777 C CA . GLY A 1 102 ? -11.700 -13.668 9.348 1.00 27.79 117 GLY A CA 1
ATOM 778 C C . GLY A 1 102 ? -10.405 -12.852 9.177 1.00 27.95 117 GLY A C 1
ATOM 779 O O . GLY A 1 102 ? -9.381 -13.414 8.822 1.00 30.50 117 GLY A O 1
ATOM 780 N N . PHE A 1 103 ? -10.404 -11.570 9.524 1.00 28.80 118 PHE A N 1
ATOM 781 C CA . PHE A 1 103 ? -9.138 -10.765 9.441 1.00 28.80 118 PHE A CA 1
ATOM 782 C C . PHE A 1 103 ? -8.082 -11.282 10.405 1.00 31.17 118 PHE A C 1
ATOM 783 O O . PHE A 1 103 ? -6.913 -11.428 10.026 1.00 30.53 118 PHE A O 1
ATOM 791 N N . LYS A 1 104 ? -8.517 -11.631 11.611 1.00 32.54 119 LYS A N 1
ATOM 792 C CA . LYS A 1 104 ? -7.595 -12.229 12.604 1.00 35.07 119 LYS A CA 1
ATOM 793 C C . LYS A 1 104 ? -6.951 -13.512 12.035 1.00 35.12 119 LYS A C 1
ATOM 794 O O . LYS A 1 104 ? -5.712 -13.690 12.132 1.00 36.55 119 LYS A O 1
ATOM 800 N N . MET A 1 105 ? -7.786 -14.399 11.472 1.00 35.31 120 MET A N 1
ATOM 801 C CA . MET A 1 105 ? -7.362 -15.658 10.851 1.00 37.72 120 MET A CA 1
ATOM 802 C C . MET A 1 105 ? -6.337 -15.414 9.730 1.00 38.67 120 MET A C 1
ATOM 803 O O . MET A 1 105 ? -5.298 -16.070 9.692 1.00 37.97 120 MET A O 1
ATOM 808 N N . MET A 1 106 ? -6.582 -14.433 8.862 1.00 36.67 121 MET A N 1
ATOM 809 C CA . MET A 1 106 ? -5.652 -14.105 7.733 1.00 35.63 121 MET A CA 1
ATOM 810 C C . MET A 1 106 ? -4.376 -13.364 8.154 1.00 38.15 121 MET A C 1
ATOM 811 O O . MET A 1 106 ? -3.453 -13.292 7.371 1.00 39.57 121 MET A O 1
ATOM 816 N N . SER A 1 107 ? -4.315 -12.871 9.394 1.00 33.86 122 SER A N 1
ATOM 817 C CA . SER A 1 107 ? -3.212 -11.993 9.829 1.00 36.83 122 SER A CA 1
ATOM 818 C C . SER A 1 107 ? -2.365 -12.759 10.813 1.00 40.80 122 SER A C 1
ATOM 819 O O . SER A 1 107 ? -1.363 -12.200 11.237 1.00 42.05 122 SER A O 1
ATOM 822 N N . LYS A 1 108 ? -2.748 -13.999 11.156 1.00 40.29 123 LYS A N 1
ATOM 823 C CA . LYS A 1 108 ? -1.890 -14.893 12.010 1.00 51.66 123 LYS A CA 1
ATOM 824 C C . LYS A 1 108 ? -0.464 -14.980 11.384 1.00 47.91 123 LYS A C 1
ATOM 825 O O . LYS A 1 108 ? 0.495 -14.891 12.086 1.00 49.60 123 LYS A O 1
ATOM 832 N N . GLU B 1 6 ? -9.412 -17.726 18.221 1.00 66.73 21 GLU B N 1
ATOM 833 C CA . GLU B 1 6 ? -8.252 -17.177 18.976 1.00 68.44 21 GLU B CA 1
ATOM 834 C C . GLU B 1 6 ? -8.540 -15.853 19.768 1.00 63.86 21 GLU B C 1
ATOM 835 O O . GLU B 1 6 ? -8.841 -14.788 19.186 1.00 71.81 21 GLU B O 1
ATOM 841 N N . SER B 1 7 ? -8.514 -15.941 21.091 1.00 53.19 22 SER B N 1
ATOM 842 C CA . SER B 1 7 ? -8.700 -14.754 21.926 1.00 46.16 22 SER B CA 1
ATOM 843 C C . SER B 1 7 ? -7.379 -14.417 22.590 1.00 40.47 22 SER B C 1
ATOM 844 O O . SER B 1 7 ? -6.621 -15.297 22.918 1.00 40.82 22 SER B O 1
ATOM 847 N N . THR B 1 8 ? -7.072 -13.140 22.770 1.00 34.85 23 THR B N 1
ATOM 848 C CA . THR B 1 8 ? -5.750 -12.791 23.334 1.00 32.29 23 THR B CA 1
ATOM 849 C C . THR B 1 8 ? -5.761 -13.055 24.838 1.00 30.75 23 THR B C 1
ATOM 850 O O . THR B 1 8 ? -6.820 -13.175 25.415 1.00 28.31 23 THR B O 1
ATOM 854 N N . PRO B 1 9 ? -4.578 -12.993 25.479 1.00 28.87 24 PRO B N 1
ATOM 855 C CA . PRO B 1 9 ? -4.455 -13.015 26.926 1.00 29.82 24 PRO B CA 1
ATOM 856 C C . PRO B 1 9 ? -5.330 -11.903 27.573 1.00 27.92 24 PRO B C 1
ATOM 857 O O . PRO B 1 9 ? -5.906 -12.172 28.621 1.00 27.08 24 PRO B O 1
ATOM 861 N N . ILE B 1 10 ? -5.418 -10.688 26.999 1.00 27.30 25 ILE B N 1
ATOM 862 C CA . ILE B 1 10 ? -6.299 -9.640 27.561 1.00 26.50 25 ILE B CA 1
ATOM 863 C C . ILE B 1 10 ? -7.758 -10.070 27.506 1.00 26.28 25 ILE B C 1
ATOM 864 O O . ILE B 1 10 ? -8.519 -9.912 28.446 1.00 27.02 25 ILE B O 1
ATOM 869 N N . GLN B 1 11 ? -8.164 -10.562 26.313 1.00 25.35 26 GLN B N 1
ATOM 870 C CA . GLN B 1 11 ? -9.545 -11.016 26.219 1.00 25.88 26 GLN B CA 1
ATOM 871 C C . GLN B 1 11 ? -9.831 -12.094 27.214 1.00 26.85 26 GLN B C 1
ATOM 872 O O . GLN B 1 11 ? -10.983 -12.169 27.755 1.00 27.67 26 GLN B O 1
ATOM 878 N N . GLN B 1 12 ? -8.905 -13.013 27.393 1.00 27.37 27 GLN B N 1
ATOM 879 C CA . GLN B 1 12 ? -9.146 -14.111 28.350 1.00 28.98 27 GLN B CA 1
ATOM 880 C C . GLN B 1 12 ? -9.312 -13.606 29.775 1.00 30.07 27 GLN B C 1
ATOM 881 O O . GLN B 1 12 ? -10.208 -14.067 30.486 1.00 29.48 27 GLN B O 1
ATOM 887 N N . LEU B 1 13 ? -8.517 -12.604 30.153 1.00 25.01 28 LEU B N 1
ATOM 888 C CA . LEU B 1 13 ? -8.642 -12.024 31.500 1.00 25.39 28 LEU B CA 1
ATOM 889 C C . LEU B 1 13 ? -10.031 -11.370 31.654 1.00 25.70 28 LEU B C 1
ATOM 890 O O . LEU B 1 13 ? -10.769 -11.550 32.677 1.00 24.63 28 LEU B O 1
ATOM 895 N N . LEU B 1 14 ? -10.451 -10.641 30.626 1.00 23.64 29 LEU B N 1
ATOM 896 C CA . LEU B 1 14 ? -11.719 -9.936 30.700 1.00 24.67 29 LEU B CA 1
ATOM 897 C C . LEU B 1 14 ? -12.891 -10.914 30.676 1.00 26.39 29 LEU B C 1
ATOM 898 O O . LEU B 1 14 ? -13.861 -10.679 31.398 1.00 25.08 29 LEU B O 1
ATOM 903 N N . GLU B 1 15 ? -12.807 -12.007 29.908 1.00 26.13 30 GLU B N 1
ATOM 904 C CA . GLU B 1 15 ? -13.872 -13.018 29.936 1.00 27.96 30 GLU B CA 1
ATOM 905 C C . GLU B 1 15 ? -13.933 -13.661 31.348 1.00 26.65 30 GLU B C 1
ATOM 906 O O . GLU B 1 15 ? -15.026 -13.967 31.863 1.00 25.73 30 GLU B O 1
ATOM 912 N N . HIS B 1 16 ? -12.790 -13.844 31.989 1.00 25.57 31 HIS B N 1
ATOM 913 C CA . HIS B 1 16 ? -12.788 -14.379 33.355 1.00 28.58 31 HIS B CA 1
ATOM 914 C C . HIS B 1 16 ? -13.455 -13.432 34.340 1.00 26.00 31 HIS B C 1
ATOM 915 O O . HIS B 1 16 ? -14.337 -13.866 35.068 1.00 26.82 31 HIS B O 1
ATOM 922 N N . PHE B 1 17 ? -13.090 -12.143 34.310 1.00 24.52 32 PHE B N 1
ATOM 923 C CA . PHE B 1 17 ? -13.737 -11.118 35.124 1.00 25.03 32 PHE B CA 1
ATOM 924 C C . PHE B 1 17 ? -15.254 -11.083 34.846 1.00 25.73 32 PHE B C 1
ATOM 925 O O . PHE B 1 17 ? -16.065 -10.999 35.756 1.00 24.93 32 PHE B O 1
ATOM 933 N N . LEU B 1 18 ? -15.617 -11.097 33.571 1.00 24.45 33 LEU B N 1
ATOM 934 C CA . LEU B 1 18 ? -17.051 -11.042 33.261 1.00 24.56 33 LEU B CA 1
ATOM 935 C C . LEU B 1 18 ? -17.888 -12.228 33.815 1.00 27.10 33 LEU B C 1
ATOM 936 O O . LEU B 1 18 ? -18.969 -12.015 34.437 1.00 25.35 33 LEU B O 1
ATOM 941 N N . ARG B 1 19 ? -17.389 -13.446 33.670 1.00 28.66 34 ARG B N 1
ATOM 942 C CA . ARG B 1 19 ? -18.042 -14.604 34.315 1.00 26.95 34 ARG B CA 1
ATOM 943 C C . ARG B 1 19 ? -18.204 -14.414 35.834 1.00 30.42 34 ARG B C 1
ATOM 944 O O . ARG B 1 19 ? -19.258 -14.762 36.411 1.00 28.70 34 ARG B O 1
ATOM 952 N N . GLN B 1 20 ? -17.128 -13.952 36.508 1.00 27.13 35 GLN B N 1
ATOM 953 C CA . GLN B 1 20 ? -17.164 -13.769 37.950 1.00 28.14 35 GLN B CA 1
ATOM 954 C C . GLN B 1 20 ? -18.149 -12.690 38.329 1.00 27.81 35 GLN B C 1
ATOM 955 O O . GLN B 1 20 ? -18.901 -12.857 39.288 1.00 27.87 35 GLN B O 1
ATOM 961 N N . LEU B 1 21 ? -18.232 -11.644 37.503 1.00 26.74 36 LEU B N 1
ATOM 962 C CA . LEU B 1 21 ? -19.181 -10.538 37.766 1.00 26.85 36 LEU B CA 1
ATOM 963 C C . LEU B 1 21 ? -20.638 -11.046 37.559 1.00 26.84 36 LEU B C 1
ATOM 964 O O . LEU B 1 21 ? -21.527 -10.697 38.346 1.00 26.94 36 LEU B O 1
ATOM 969 N N . GLN B 1 22 ? -20.862 -11.787 36.465 1.00 25.39 37 GLN B N 1
ATOM 970 C CA . GLN B 1 22 ? -22.192 -12.300 36.166 1.00 25.06 37 GLN B CA 1
ATOM 971 C C . GLN B 1 22 ? -22.692 -13.267 37.287 1.00 27.94 37 GLN B C 1
ATOM 972 O O . GLN B 1 22 ? -23.911 -13.284 37.556 1.00 26.11 37 GLN B O 1
ATOM 978 N N . ARG B 1 23 ? -21.804 -14.043 37.940 1.00 25.45 38 ARG B N 1
ATOM 979 C CA . ARG B 1 23 ? -22.210 -14.869 39.040 1.00 29.42 38 ARG B CA 1
ATOM 980 C C . ARG B 1 23 ? -22.792 -14.070 40.215 1.00 30.31 38 ARG B C 1
ATOM 981 O O . ARG B 1 23 ? -23.560 -14.605 41.010 1.00 28.73 38 ARG B O 1
ATOM 989 N N . LYS B 1 24 ? -22.427 -12.800 40.324 1.00 27.03 39 LYS B N 1
ATOM 990 C CA . LYS B 1 24 ? -22.973 -11.918 41.380 1.00 28.13 39 LYS B CA 1
ATOM 991 C C . LYS B 1 24 ? -24.434 -11.448 41.051 1.00 26.28 39 LYS B C 1
ATOM 992 O O . LYS B 1 24 ? -25.055 -10.768 41.866 1.00 27.13 39 LYS B O 1
ATOM 998 N N . ASP B 1 25 ? -24.942 -11.769 39.843 1.00 26.81 40 ASP B N 1
ATOM 999 C CA . ASP B 1 25 ? -26.271 -11.342 39.386 1.00 25.43 40 ASP B CA 1
ATOM 1000 C C . ASP B 1 25 ? -27.056 -12.634 38.995 1.00 27.50 40 ASP B C 1
ATOM 1001 O O . ASP B 1 25 ? -27.331 -12.912 37.791 1.00 27.66 40 ASP B O 1
ATOM 1006 N N . PRO B 1 26 ? -27.347 -13.476 40.004 1.00 30.69 41 PRO B N 1
ATOM 1007 C CA . PRO B 1 26 ? -27.869 -14.779 39.583 1.00 30.21 41 PRO B CA 1
ATOM 1008 C C . PRO B 1 26 ? -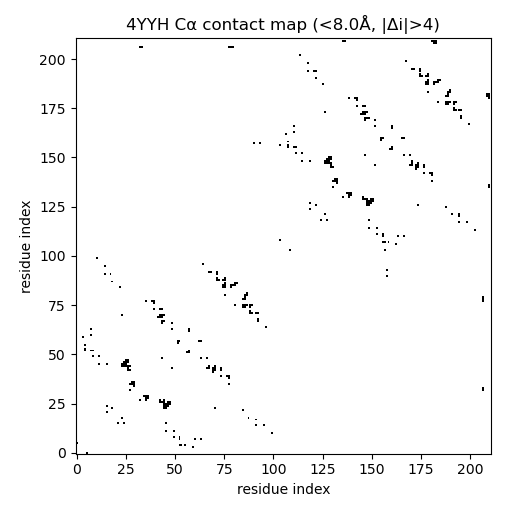29.240 -14.708 38.891 1.00 31.73 41 PRO B C 1
ATOM 1009 O O . PRO B 1 26 ? -29.595 -15.665 38.219 1.00 31.23 41 PRO B O 1
ATOM 1013 N N . HIS B 1 27 ? -30.035 -13.664 39.169 1.00 28.64 42 HIS B N 1
ATOM 1014 C CA . HIS B 1 27 ? -31.364 -13.484 38.546 1.00 28.21 42 HIS B CA 1
ATOM 1015 C C . HIS B 1 27 ? -31.259 -13.002 37.064 1.00 26.63 42 HIS B C 1
ATOM 1016 O O . HIS B 1 27 ? -32.266 -12.980 36.355 1.00 26.16 42 HIS B O 1
ATOM 1023 N N . GLY B 1 28 ? -30.087 -12.564 36.651 1.00 27.46 43 GLY B N 1
ATOM 1024 C CA . GLY B 1 28 ? -29.909 -12.048 35.302 1.00 24.92 43 GLY B CA 1
ATOM 1025 C C . GLY B 1 28 ? -30.513 -10.683 35.083 1.00 25.83 43 GLY B C 1
ATOM 1026 O O . GLY B 1 28 ? -30.893 -10.342 33.949 1.00 24.77 43 GLY B O 1
ATOM 1027 N N . PHE B 1 29 ? -30.653 -9.857 36.131 1.00 23.61 44 PHE B N 1
ATOM 1028 C CA . PHE B 1 29 ? -31.216 -8.500 35.942 1.00 24.50 44 PHE B CA 1
ATOM 1029 C C . PHE B 1 29 ? -30.363 -7.607 35.051 1.00 23.51 44 PHE B C 1
ATOM 1030 O O . PHE B 1 29 ? -30.907 -6.686 34.390 1.00 23.67 44 PHE B O 1
ATOM 1038 N N . PHE B 1 30 ? -29.072 -7.879 35.028 1.00 23.65 45 PHE B N 1
ATOM 1039 C CA . PHE B 1 30 ? -28.128 -7.116 34.190 1.00 25.54 45 PHE B CA 1
ATOM 1040 C C . PHE B 1 30 ? -27.755 -7.836 32.903 1.00 24.58 45 PHE B C 1
ATOM 1041 O O . PHE B 1 30 ? -26.842 -7.432 32.202 1.00 24.19 45 PHE B O 1
ATOM 1049 N N . ALA B 1 31 ? -28.449 -8.925 32.614 1.00 25.28 46 ALA B N 1
ATOM 1050 C CA . ALA B 1 31 ? -28.034 -9.767 31.492 1.00 24.15 46 ALA B CA 1
ATOM 1051 C C . ALA B 1 31 ? -28.154 -9.134 30.098 1.00 28.06 46 ALA B C 1
ATOM 1052 O O . ALA B 1 31 ? -27.373 -9.509 29.221 1.00 30.88 46 ALA B O 1
ATOM 1054 N N . PHE B 1 32 ? -29.209 -8.341 29.864 1.00 23.77 47 PHE B N 1
ATOM 1055 C CA . PHE B 1 32 ? -29.505 -7.802 28.550 1.00 23.90 47 PHE B CA 1
ATOM 1056 C C . PHE B 1 32 ? -30.003 -6.354 28.600 1.00 26.42 47 PHE B C 1
ATOM 1057 O O . PHE B 1 32 ? -30.340 -5.840 29.671 1.00 25.05 47 PHE B O 1
ATOM 1065 N N . PRO B 1 33 ? -30.119 -5.683 27.449 1.00 25.98 48 PRO B N 1
ATOM 1066 C CA . PRO B 1 33 ? -30.448 -4.254 27.563 1.00 25.24 48 PRO B CA 1
ATOM 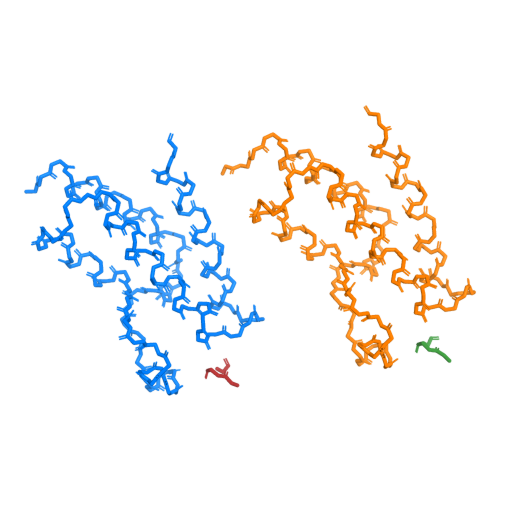1067 C C . PRO B 1 33 ? -31.832 -3.992 28.186 1.00 25.38 48 PRO B C 1
ATOM 1068 O O . PRO B 1 33 ? -32.795 -4.785 27.893 1.00 26.18 48 PRO B O 1
ATOM 1072 N N . VAL B 1 34 ? -31.957 -2.875 28.945 1.00 25.03 49 VAL B N 1
ATOM 1073 C CA . VAL B 1 34 ? -33.229 -2.606 29.585 1.00 26.64 49 VAL B CA 1
ATOM 1074 C C . VAL B 1 34 ? -34.100 -1.964 28.517 1.00 27.17 49 VAL B C 1
ATOM 1075 O O . VAL B 1 34 ? -33.665 -1.029 27.917 1.00 31.37 49 VAL B O 1
ATOM 1079 N N . THR B 1 35 ? -35.339 -2.369 28.372 1.00 26.26 50 THR B N 1
ATOM 1080 C CA . THR B 1 35 ? -36.141 -1.731 27.287 1.00 26.56 50 THR B CA 1
ATOM 1081 C C . THR B 1 35 ? -37.143 -0.778 27.955 1.00 25.92 50 THR B C 1
ATOM 1082 O O . THR B 1 35 ? -37.414 -0.908 29.126 1.00 26.08 50 THR B O 1
ATOM 1086 N N . ASP B 1 36 ? -37.653 0.198 27.200 1.00 24.98 51 ASP B N 1
ATOM 1087 C CA . ASP B 1 36 ? -38.672 1.096 27.740 1.00 24.94 51 ASP B CA 1
ATOM 1088 C C . ASP B 1 36 ? -39.978 0.389 28.104 1.00 27.31 51 ASP B C 1
ATOM 1089 O O . ASP B 1 36 ? -40.689 0.841 28.943 1.00 26.79 51 ASP B O 1
ATOM 1094 N N . ALA B 1 37 ? -40.279 -0.753 27.458 1.00 26.39 52 ALA B N 1
ATOM 1095 C CA . ALA B 1 37 ? -41.457 -1.479 27.802 1.00 29.20 52 ALA B CA 1
ATOM 1096 C C . ALA B 1 37 ? -41.323 -2.067 29.193 1.00 31.28 52 ALA B C 1
ATOM 1097 O O . ALA B 1 37 ? -42.285 -2.097 29.865 1.00 32.46 52 ALA B O 1
ATOM 1099 N N . ILE B 1 38 ? -40.147 -2.450 29.644 1.00 30.07 53 ILE B N 1
ATOM 1100 C CA . ILE B 1 38 ? -40.059 -2.937 31.024 1.00 33.67 53 ILE B CA 1
ATOM 1101 C C . ILE B 1 38 ? -39.708 -1.841 32.035 1.00 31.57 53 ILE B C 1
ATOM 1102 O O . ILE B 1 38 ? -39.974 -1.990 33.197 1.00 32.32 53 ILE B O 1
ATOM 1107 N N . ALA B 1 39 ? -39.258 -0.683 31.565 1.00 25.73 54 ALA B N 1
ATOM 1108 C CA . ALA B 1 39 ? -38.735 0.419 32.432 1.00 25.71 54 ALA B CA 1
ATOM 1109 C C . ALA B 1 39 ? -39.210 1.718 31.826 1.00 23.39 54 ALA B C 1
ATOM 1110 O O . ALA B 1 39 ? -38.480 2.319 30.980 1.00 25.52 54 ALA B O 1
ATOM 1112 N N . PRO B 1 40 ? -40.485 2.124 32.082 1.00 24.35 55 PRO B N 1
ATOM 1113 C CA . PRO B 1 40 ? -40.960 3.294 31.382 1.00 23.57 55 PRO B CA 1
ATOM 1114 C C . PRO B 1 40 ? -40.020 4.483 31.444 1.00 25.51 55 PRO B C 1
ATOM 1115 O O . PRO B 1 40 ? -39.482 4.837 32.490 1.00 26.52 55 PRO B O 1
ATOM 1119 N N . GLY B 1 41 ? -39.842 5.119 30.299 1.00 24.20 56 GLY B N 1
ATOM 1120 C CA . GLY B 1 41 ? -39.014 6.342 30.230 1.00 24.69 56 GLY B CA 1
ATOM 1121 C C . GLY B 1 41 ? -37.530 6.082 30.235 1.00 25.11 56 GLY B C 1
ATOM 1122 O O . GLY B 1 41 ? -36.732 7.041 30.222 1.00 24.99 56 GLY B O 1
ATOM 1123 N N . TYR B 1 42 ? -37.130 4.816 30.298 1.00 24.31 57 TYR B N 1
ATOM 1124 C CA . TYR B 1 42 ? -35.714 4.518 30.535 1.00 24.78 57 TYR B CA 1
ATOM 1125 C C . TYR B 1 42 ? -34.797 5.247 29.513 1.00 26.36 57 TYR B C 1
ATOM 1126 O O . TYR B 1 42 ? -33.748 5.764 29.876 1.00 27.44 57 TYR B O 1
ATOM 1135 N N . SER B 1 43 ? -35.119 5.135 28.226 1.00 27.08 58 SER B N 1
ATOM 1136 C CA . SER B 1 43 ? -34.270 5.760 27.19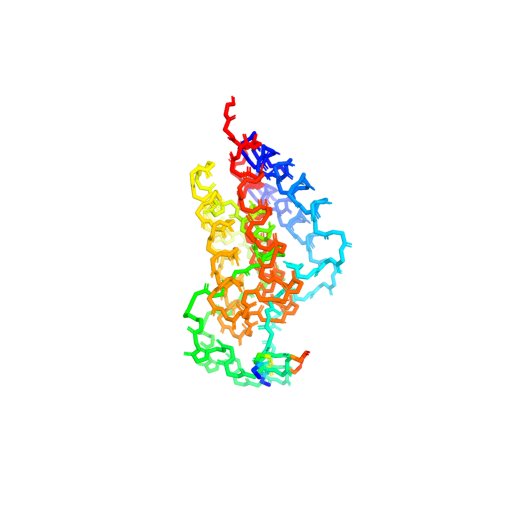4 1.00 28.46 58 SER B CA 1
ATOM 1137 C C . SER B 1 43 ? -34.212 7.307 27.274 1.00 30.93 58 SER B C 1
ATOM 1138 O O . SER B 1 43 ? -33.274 7.955 26.716 1.00 31.98 58 SER B O 1
ATOM 1141 N N . MET B 1 44 ? -35.224 7.910 27.911 1.00 28.63 59 MET B N 1
ATOM 1142 C CA . MET B 1 44 ? -35.238 9.351 28.167 1.00 28.59 59 MET B CA 1
ATOM 1143 C C . MET B 1 44 ? -34.313 9.727 29.305 1.00 33.34 59 MET B C 1
ATOM 1144 O O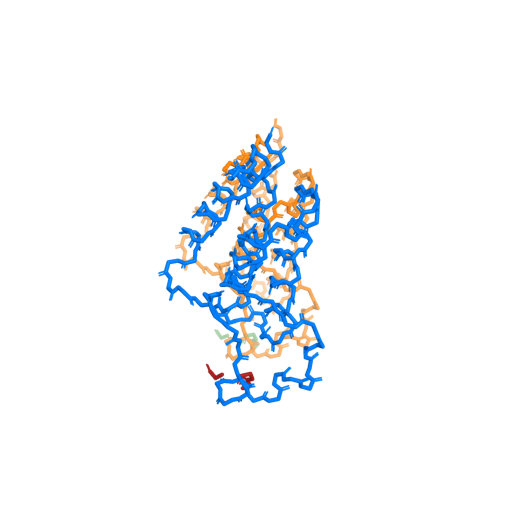 . MET B 1 44 ? -33.746 10.834 29.332 1.00 36.65 59 MET B O 1
ATOM 1149 N N . ILE B 1 45 ? -34.197 8.840 30.261 1.00 31.16 60 ILE B N 1
ATOM 1150 C CA . ILE B 1 45 ? -33.430 9.136 31.515 1.00 31.47 60 ILE B CA 1
ATOM 1151 C C . ILE B 1 45 ? -31.959 8.705 31.430 1.00 33.13 60 ILE B C 1
ATOM 1152 O O . ILE B 1 45 ? -31.065 9.409 31.861 1.00 31.43 60 ILE B O 1
ATOM 1157 N N . ILE B 1 46 ? -31.708 7.540 30.888 1.00 29.86 61 ILE B N 1
ATOM 1158 C CA . ILE B 1 46 ? -30.314 7.019 30.792 1.00 29.60 61 ILE B CA 1
ATOM 1159 C C . ILE B 1 46 ? -29.748 7.229 29.388 1.00 32.17 61 ILE B C 1
ATOM 1160 O O . ILE B 1 46 ? -30.264 6.623 28.465 1.00 31.22 61 ILE B O 1
ATOM 1165 N N . LYS B 1 47 ? -28.666 7.993 29.223 1.00 32.53 62 LYS B N 1
ATOM 1166 C CA . LYS B 1 47 ? -28.178 8.331 27.861 1.00 37.41 62 LYS B CA 1
ATOM 1167 C C . LYS B 1 47 ? -27.261 7.264 27.294 1.00 38.44 62 LYS B C 1
ATOM 1168 O O . LYS B 1 47 ? -27.175 7.114 26.082 1.00 35.76 62 LYS B O 1
ATOM 1174 N N . HIS B 1 48 ? -26.561 6.524 28.167 1.00 30.82 63 HIS B N 1
ATOM 1175 C CA . HIS B 1 48 ? -25.603 5.531 27.704 1.00 29.68 63 HIS B CA 1
ATOM 1176 C C . HIS B 1 48 ? -25.832 4.155 28.395 1.00 28.38 63 HIS B C 1
ATOM 1177 O O . HIS B 1 48 ? -25.229 3.848 29.462 1.00 29.58 63 HIS B O 1
ATOM 1184 N N . PRO B 1 49 ? -26.797 3.377 27.848 1.00 26.71 64 PRO B N 1
ATOM 1185 C CA . PRO B 1 49 ? -27.206 2.069 28.428 1.00 26.59 64 PRO B CA 1
ATOM 1186 C C . PRO B 1 49 ? -26.013 1.091 28.412 1.00 24.18 64 PRO B C 1
ATOM 1187 O O . PRO B 1 49 ? -25.110 1.231 27.535 1.00 25.23 64 PRO B O 1
ATOM 1191 N N . MET B 1 50 ? -25.957 0.175 29.369 1.00 25.08 65 MET B N 1
ATOM 1192 C CA . MET B 1 50 ? -24.959 -0.880 29.285 1.00 25.42 65 MET B CA 1
ATOM 1193 C C . MET B 1 50 ? -25.562 -2.129 30.006 1.00 24.72 65 MET B C 1
ATOM 1194 O O . MET B 1 50 ? -26.482 -2.012 30.870 1.00 25.28 65 MET B O 1
ATOM 1199 N N . ASP B 1 51 ? -25.105 -3.334 29.578 1.00 23.45 66 ASP B N 1
ATOM 1200 C CA . ASP B 1 51 ? -25.502 -4.591 30.201 1.00 23.71 66 ASP B CA 1
ATOM 1201 C C . ASP B 1 51 ? -24.399 -5.612 29.937 1.00 22.50 66 ASP B C 1
ATOM 1202 O O . ASP B 1 51 ? -23.483 -5.377 29.104 1.00 23.71 66 ASP B O 1
ATOM 1207 N N . PHE B 1 52 ? -24.482 -6.729 30.646 1.00 25.12 67 PHE B N 1
ATOM 1208 C CA . PHE B 1 52 ? -23.448 -7.706 30.559 1.00 23.94 67 PHE B CA 1
ATOM 1209 C C . PHE B 1 52 ? -23.343 -8.351 29.163 1.00 25.85 67 PHE B C 1
ATOM 1210 O O . PHE B 1 52 ? -22.293 -8.747 28.755 1.00 25.61 67 PHE B O 1
ATOM 1218 N N . GLY B 1 53 ? -24.437 -8.487 28.437 1.00 24.96 68 GLY B N 1
ATOM 1219 C CA . GLY B 1 53 ? -24.381 -9.162 27.139 1.00 26.14 68 GLY B CA 1
ATOM 1220 C C . GLY B 1 53 ? -23.653 -8.267 26.189 1.00 25.50 68 GLY B C 1
ATOM 1221 O O . GLY B 1 53 ? -22.955 -8.803 25.316 1.00 28.15 68 GLY B O 1
ATOM 1222 N N . THR B 1 54 ? -23.912 -6.936 26.278 1.00 24.02 69 THR B N 1
ATOM 1223 C CA . THR B 1 54 ? -23.202 -5.958 25.483 1.00 24.63 69 THR B CA 1
ATOM 1224 C C . THR B 1 54 ? -21.709 -5.955 25.801 1.00 26.02 69 THR B C 1
ATOM 1225 O O . THR B 1 54 ? -20.863 -5.928 24.925 1.00 26.15 69 THR B O 1
ATOM 1229 N N . MET B 1 55 ? -21.400 -6.043 27.089 1.00 24.35 70 MET B N 1
ATOM 1230 C CA . MET B 1 55 ? -19.999 -6.170 27.487 1.00 24.45 70 MET B CA 1
ATOM 1231 C C . MET B 1 55 ? -19.325 -7.416 26.864 1.00 26.00 70 MET B C 1
ATOM 1232 O O . MET B 1 55 ? -18.180 -7.324 26.424 1.00 23.52 70 MET B O 1
ATOM 1237 N N . LYS B 1 56 ? -20.019 -8.569 26.894 1.00 24.28 71 LYS B N 1
ATOM 1238 C CA . LYS B 1 56 ? -19.470 -9.830 26.382 1.00 24.56 71 LYS B CA 1
ATOM 1239 C C . LYS B 1 56 ? -19.170 -9.699 24.883 1.00 25.97 71 LYS B C 1
ATOM 1240 O O . LYS B 1 56 ? -18.067 -10.016 24.419 1.00 25.88 71 LYS B O 1
ATOM 1246 N N . ASP B 1 57 ? -20.120 -9.119 24.170 1.00 28.46 72 ASP B N 1
ATOM 1247 C CA . ASP B 1 57 ? -19.897 -8.764 22.766 1.00 31.33 72 ASP B CA 1
ATOM 1248 C C . ASP B 1 57 ? -18.690 -7.876 22.486 1.00 29.75 72 ASP B C 1
ATOM 1249 O O . ASP B 1 57 ? -17.963 -8.139 21.560 1.00 28.76 72 ASP B O 1
ATOM 1254 N N . LYS B 1 58 ? -18.455 -6.867 23.332 1.00 27.40 73 LYS B N 1
ATOM 1255 C CA . LYS B 1 58 ? -17.324 -5.961 23.209 1.00 29.38 73 LYS B CA 1
ATOM 1256 C C . LYS B 1 58 ? -16.045 -6.670 23.488 1.00 26.86 73 LYS B C 1
ATOM 1257 O O . LYS B 1 58 ? -15.040 -6.417 22.776 1.00 29.83 73 LYS B O 1
ATOM 1263 N N . ILE B 1 59 ? -16.067 -7.637 24.428 1.00 23.23 74 ILE B N 1
ATOM 1264 C CA . ILE B 1 59 ? -14.824 -8.416 24.619 1.00 24.90 74 ILE B CA 1
ATOM 1265 C C . ILE B 1 59 ? -14.442 -9.192 23.324 1.00 26.75 74 ILE B C 1
ATOM 1266 O O . ILE B 1 59 ? -13.296 -9.095 22.888 1.00 29.45 74 ILE B O 1
ATOM 1271 N N . VAL B 1 60 ? -15.434 -9.919 22.814 1.00 31.65 75 VAL B N 1
ATOM 1272 C CA . VAL B 1 60 ? -15.322 -10.803 21.624 1.00 31.61 75 VAL B CA 1
ATOM 1273 C C . VAL B 1 60 ? -14.798 -9.919 20.460 1.00 37.67 75 VAL B C 1
ATOM 1274 O O . VAL B 1 60 ? -13.865 -10.288 19.689 1.00 41.28 75 VAL B O 1
ATOM 1278 N N . ALA B 1 61 ? -15.323 -8.703 20.364 1.00 34.33 76 ALA B N 1
ATOM 1279 C CA . ALA B 1 61 ? -14.966 -7.783 19.281 1.00 37.28 76 ALA B CA 1
ATOM 1280 C C . ALA B 1 61 ? -13.640 -7.085 19.517 1.00 37.71 76 ALA B C 1
ATOM 1281 O O . ALA B 1 61 ? -13.200 -6.204 18.755 1.00 35.79 76 ALA B O 1
ATOM 1283 N N . ASN B 1 62 ? -12.934 -7.472 20.582 1.00 38.99 77 ASN B N 1
ATOM 1284 C CA . ASN B 1 62 ? -11.665 -6.823 20.891 1.00 37.56 77 ASN B CA 1
ATOM 1285 C C . ASN B 1 62 ? -11.789 -5.292 21.069 1.00 38.23 77 ASN B C 1
ATOM 1286 O O . ASN B 1 62 ? -10.853 -4.522 20.795 1.00 40.37 77 ASN B O 1
ATOM 1291 N N . GLU B 1 63 ? -12.915 -4.846 21.624 1.00 34.27 78 GLU B N 1
ATOM 1292 C CA . GLU B 1 63 ? -13.182 -3.407 21.746 1.00 34.16 78 GLU B CA 1
ATOM 1293 C C . GLU B 1 63 ? -12.663 -2.846 23.071 1.00 35.49 78 GLU B C 1
ATOM 1294 O O . GLU B 1 63 ? -12.680 -1.619 23.294 1.00 38.58 78 GLU B O 1
ATOM 1300 N N . TYR B 1 64 ? -12.220 -3.731 23.988 1.00 29.80 79 TYR B N 1
ATOM 1301 C CA . TYR B 1 64 ? -11.574 -3.255 25.226 1.00 31.71 79 TYR B CA 1
ATOM 1302 C C . TYR B 1 64 ? -10.052 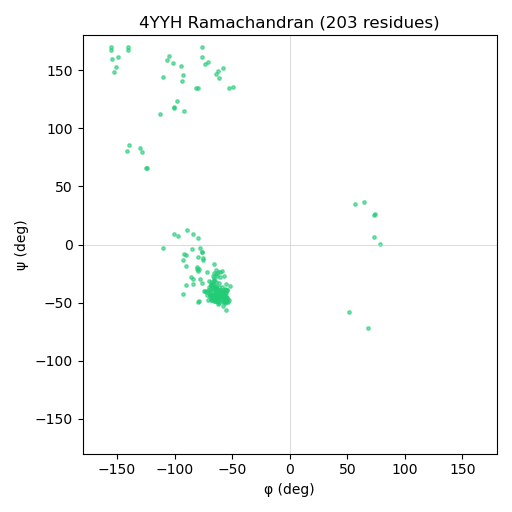-3.359 25.121 1.00 36.14 79 TYR B C 1
ATOM 1303 O O . TYR B 1 64 ? -9.481 -4.471 24.997 1.00 38.57 79 TYR B O 1
ATOM 1312 N N . LYS B 1 65 ? -9.419 -2.192 25.195 1.00 38.14 80 LYS B N 1
ATOM 1313 C CA . LYS B 1 65 ? -7.972 -2.098 25.159 1.00 43.41 80 LYS B CA 1
ATOM 1314 C C . LYS B 1 65 ? -7.413 -2.477 26.506 1.00 39.98 80 LYS B C 1
ATOM 1315 O O . LYS B 1 65 ? -6.305 -2.980 26.565 1.00 46.07 80 LYS B O 1
ATOM 1321 N N . SER B 1 66 ? -8.169 -2.240 27.590 1.00 41.93 81 SER B N 1
ATOM 1322 C CA . SER B 1 66 ? -7.621 -2.380 28.946 1.00 36.88 81 SER B CA 1
ATOM 1323 C C . SER B 1 66 ? -8.676 -2.813 29.966 1.00 41.26 81 SER B C 1
ATOM 1324 O O . SER B 1 66 ? -9.860 -2.676 29.693 1.00 36.03 81 SER B O 1
ATOM 1327 N N . VAL B 1 67 ? -8.239 -3.338 31.119 1.00 37.31 82 VAL B N 1
ATOM 1328 C CA . VAL B 1 67 ? -9.107 -3.601 32.227 1.00 34.32 82 VAL B CA 1
ATOM 1329 C C . VAL B 1 67 ? -9.771 -2.301 32.575 1.00 30.82 82 VAL B C 1
ATOM 1330 O O . VAL B 1 67 ? -10.915 -2.302 32.971 1.00 31.85 82 VAL B O 1
ATOM 1334 N N . THR B 1 68 ? -9.040 -1.163 32.529 1.00 35.48 83 THR B N 1
ATOM 1335 C CA . THR B 1 68 ? -9.609 0.124 32.877 1.00 33.08 83 THR B CA 1
ATOM 1336 C C . THR B 1 68 ? -10.873 0.428 32.062 1.00 33.79 83 THR B C 1
ATOM 1337 O O . THR B 1 68 ? -11.862 0.917 32.616 1.00 31.59 83 THR B O 1
ATOM 1341 N N . GLU B 1 69 ? -10.817 0.197 30.730 1.00 32.41 84 GLU B N 1
ATOM 1342 C CA . GLU B 1 69 ? -12.034 0.418 29.866 1.00 31.68 84 GLU B CA 1
ATOM 1343 C C . GLU B 1 69 ? -13.174 -0.540 30.203 1.00 33.14 84 GLU B C 1
ATOM 1344 O O . GLU B 1 69 ? -14.370 -0.150 30.203 1.00 30.24 84 GLU B O 1
ATOM 1350 N N . PHE B 1 70 ? -12.802 -1.780 30.528 1.00 29.46 85 PHE B N 1
ATOM 1351 C CA . PHE B 1 70 ? -13.805 -2.771 30.892 1.00 27.68 85 PHE B CA 1
ATOM 1352 C C . PHE B 1 70 ? -14.446 -2.371 32.216 1.00 26.68 85 PHE B C 1
ATOM 1353 O O . PHE B 1 70 ? -15.658 -2.428 32.340 1.00 27.45 85 PHE B O 1
ATOM 1361 N N . LYS B 1 71 ? -13.626 -1.972 33.240 1.00 26.51 86 LYS B N 1
ATOM 1362 C CA . LYS B 1 71 ? -14.193 -1.479 34.519 1.00 26.74 86 LYS B CA 1
ATOM 1363 C C . LYS B 1 71 ? -15.176 -0.324 34.321 1.00 27.20 86 LYS B C 1
ATOM 1364 O O . LYS B 1 71 ? -16.198 -0.323 35.019 1.00 28.07 86 LYS B O 1
ATOM 1370 N N . ALA B 1 72 ? -14.874 0.607 33.382 1.00 27.28 87 ALA B N 1
ATOM 1371 C CA . ALA B 1 72 ? -15.702 1.813 33.088 1.00 29.81 87 ALA B CA 1
ATOM 1372 C C . ALA B 1 72 ? -17.060 1.347 32.632 1.00 26.83 87 ALA B C 1
ATOM 1373 O O . ALA B 1 72 ? -18.108 1.901 33.038 1.00 27.70 87 ALA B O 1
ATOM 1375 N N . ASP B 1 73 ? -17.101 0.287 31.838 1.00 27.36 88 ASP B N 1
ATOM 1376 C CA . ASP B 1 73 ? -18.437 -0.155 31.367 1.00 25.58 88 ASP B CA 1
ATOM 1377 C C . ASP B 1 73 ? -19.209 -0.849 32.478 1.00 26.39 88 ASP B C 1
ATOM 1378 O O . ASP B 1 73 ? -20.420 -0.654 32.574 1.00 26.48 88 ASP B O 1
ATOM 1383 N N . PHE B 1 74 ? -18.525 -1.680 33.301 1.00 24.03 89 PHE B N 1
ATOM 1384 C CA . PHE B 1 74 ? -19.192 -2.229 34.483 1.00 24.55 89 PHE B CA 1
ATOM 1385 C C . PHE B 1 74 ? -19.767 -1.122 35.396 1.00 25.44 89 PHE B C 1
ATOM 1386 O O . PHE B 1 74 ? -20.928 -1.192 35.772 1.00 25.63 89 PHE B O 1
ATOM 1394 N N . LYS B 1 75 ? -18.969 -0.071 35.663 1.00 24.05 90 LYS B N 1
ATOM 1395 C CA . LYS B 1 75 ? -19.419 1.039 36.435 1.00 24.74 90 LYS B CA 1
ATOM 1396 C C . LYS B 1 75 ? -20.625 1.793 35.855 1.00 26.75 90 LYS B C 1
ATOM 1397 O O . LYS B 1 75 ? -21.620 2.095 36.571 1.00 28.84 90 LYS B O 1
ATOM 1403 N N . LEU B 1 76 ? -20.561 2.019 34.558 1.00 27.42 91 LEU B N 1
ATOM 1404 C CA . LEU B 1 76 ? -21.656 2.638 33.803 1.00 28.85 91 LEU B CA 1
ATOM 1405 C C . LEU B 1 76 ? -22.965 1.819 34.033 1.00 27.74 91 LEU B C 1
ATOM 1406 O O . LEU B 1 76 ? -24.029 2.416 34.329 1.00 26.17 91 LEU B O 1
ATOM 1411 N N . MET B 1 77 ? -22.872 0.487 33.858 1.00 25.79 92 MET B N 1
ATOM 1412 C CA . MET B 1 77 ? -24.070 -0.398 33.980 1.00 24.78 92 MET B CA 1
ATOM 1413 C C . MET B 1 77 ? -24.668 -0.204 35.399 1.00 26.52 92 MET B C 1
ATOM 1414 O O . MET B 1 77 ? -25.881 -0.061 35.530 1.00 26.01 92 MET B O 1
ATOM 1419 N N . CYS B 1 78 ? -23.820 -0.275 36.445 1.00 25.07 93 CYS B N 1
ATOM 1420 C CA . CYS B 1 78 ? -24.295 -0.192 37.818 1.00 26.02 93 CYS B CA 1
ATOM 1421 C C . CYS B 1 78 ? -24.797 1.221 38.134 1.00 27.46 93 CYS B C 1
ATOM 1422 O O . CYS B 1 78 ? -25.810 1.396 38.855 1.00 29.36 93 CYS B O 1
ATOM 1425 N N . ASP B 1 79 ? -24.087 2.223 37.638 1.00 26.22 94 ASP B N 1
ATOM 1426 C CA . ASP B 1 79 ? -24.531 3.626 37.842 1.00 27.54 94 ASP B CA 1
ATOM 1427 C C . ASP B 1 79 ? -25.881 3.937 37.153 1.00 28.96 94 ASP B C 1
ATOM 1428 O O . ASP B 1 79 ? -26.708 4.659 37.716 1.00 29.84 94 ASP B O 1
ATOM 1433 N N . ASN B 1 80 ? -26.074 3.407 35.946 1.00 28.04 95 ASN B N 1
ATOM 1434 C CA . ASN B 1 80 ? -27.406 3.514 35.309 1.00 26.72 95 ASN B CA 1
ATOM 1435 C C . ASN B 1 80 ? -28.493 2.968 36.177 1.00 25.34 95 ASN B C 1
ATOM 1436 O O . ASN B 1 80 ? -29.542 3.607 36.313 1.00 27.18 95 ASN B O 1
ATOM 1441 N N . ALA B 1 81 ? -28.252 1.797 36.777 1.00 25.13 96 ALA B N 1
ATOM 1442 C CA . ALA B 1 81 ? -29.280 1.146 37.587 1.00 25.70 96 ALA B CA 1
ATOM 1443 C C . ALA B 1 81 ? -29.554 1.957 38.842 1.00 26.51 96 ALA B C 1
ATOM 1444 O O . ALA B 1 81 ? -30.672 2.054 39.280 1.00 26.26 96 ALA B O 1
ATOM 1446 N N . MET B 1 82 ? -28.527 2.603 39.387 1.00 26.54 97 MET B N 1
ATOM 1447 C CA . MET B 1 82 ? -28.773 3.406 40.598 1.00 29.10 97 MET B CA 1
ATOM 1448 C C . MET B 1 82 ? -29.374 4.773 40.266 1.00 31.92 97 MET B C 1
ATOM 1449 O O . MET B 1 82 ? -29.973 5.404 41.115 1.00 34.10 97 MET B O 1
ATOM 1454 N N . THR B 1 83 ? -29.246 5.234 39.032 1.00 28.40 98 THR B N 1
ATOM 1455 C CA . THR B 1 83 ? -29.896 6.480 38.625 1.00 29.44 98 THR B CA 1
ATOM 1456 C C . THR B 1 83 ? -31.371 6.188 38.344 1.00 29.66 98 THR B C 1
ATOM 1457 O O . THR B 1 83 ? -32.272 6.947 38.792 1.00 31.86 98 THR B O 1
ATOM 1461 N N . TYR B 1 84 ? -31.659 5.157 37.562 1.00 27.41 99 TYR B N 1
ATOM 1462 C CA . TYR B 1 84 ? -33.063 4.910 37.177 1.00 29.03 99 TYR B CA 1
ATOM 1463 C C . TYR B 1 84 ? -33.954 4.397 38.277 1.00 24.77 99 TYR B C 1
ATOM 1464 O O . TYR B 1 84 ? -35.135 4.857 38.386 1.00 30.46 99 TYR B O 1
ATOM 1473 N N . ASN B 1 85 ? -33.456 3.449 39.070 1.00 27.55 100 ASN B N 1
ATOM 1474 C CA . ASN B 1 85 ? -34.243 2.774 40.068 1.00 28.85 100 ASN B CA 1
ATOM 1475 C C . ASN B 1 85 ? -34.099 3.503 41.445 1.00 30.59 100 ASN B C 1
ATOM 1476 O O . ASN B 1 85 ? -32.993 3.984 41.803 1.00 32.71 100 ASN B O 1
ATOM 1481 N N . ARG B 1 86 ? -35.194 3.497 42.204 1.00 29.97 101 ARG B N 1
ATOM 1482 C CA . ARG B 1 86 ? -35.199 4.151 43.523 1.00 33.05 101 ARG B CA 1
ATOM 1483 C C . ARG B 1 86 ? -34.402 3.300 44.473 1.00 33.34 101 ARG B C 1
ATOM 1484 O O . ARG B 1 86 ? -34.272 2.104 44.279 1.00 32.27 101 ARG B O 1
ATOM 1492 N N . PRO B 1 87 ? -33.868 3.928 45.514 1.00 34.06 102 PRO B N 1
ATOM 1493 C CA . PRO B 1 87 ? -32.953 3.273 46.457 1.00 34.56 102 PRO B CA 1
ATOM 1494 C C . PRO B 1 87 ? -33.559 2.093 47.182 1.00 37.47 102 PRO B C 1
ATOM 1495 O O . PRO B 1 87 ? -32.830 1.155 47.597 1.00 41.56 102 PRO B O 1
ATOM 1499 N N . ASP B 1 88 ? -34.875 2.102 47.363 1.00 36.94 103 ASP B N 1
ATOM 1500 C CA . ASP B 1 88 ? -35.423 0.970 48.062 1.00 43.11 103 ASP B CA 1
ATOM 1501 C C . ASP B 1 88 ? -35.719 -0.262 47.207 1.00 42.30 103 ASP B C 1
ATOM 1502 O O . ASP B 1 88 ? -36.259 -1.216 47.709 1.00 44.44 103 ASP B O 1
ATOM 1507 N N . THR B 1 89 ? -35.292 -0.280 45.941 1.00 37.94 104 THR B N 1
ATOM 1508 C CA . THR B 1 89 ? -35.649 -1.381 45.071 1.00 32.60 104 THR B CA 1
ATOM 1509 C C . THR B 1 89 ? -34.528 -2.460 45.069 1.00 32.30 104 THR B C 1
ATOM 1510 O O . THR B 1 89 ? -33.328 -2.142 45.296 1.00 31.10 104 THR B O 1
ATOM 1514 N N . VAL B 1 90 ? -34.899 -3.718 44.783 1.00 32.56 105 VAL B N 1
ATOM 1515 C CA . VAL B 1 90 ? -33.933 -4.794 44.543 1.00 32.95 105 VAL B CA 1
ATOM 1516 C C . VAL B 1 90 ? -32.885 -4.382 43.470 1.00 29.48 105 VAL B C 1
ATOM 1517 O O . VAL B 1 90 ? -31.696 -4.698 43.637 1.00 30.10 105 VAL B O 1
ATOM 1521 N N . TYR B 1 91 ? -33.283 -3.623 42.445 1.00 27.65 106 TYR B N 1
ATOM 1522 C CA . TYR B 1 91 ? -32.308 -3.258 41.392 1.00 27.88 106 TYR B CA 1
ATOM 1523 C C . TYR B 1 91 ? -31.197 -2.311 41.824 1.00 28.29 106 TYR B C 1
ATOM 1524 O O . TYR B 1 91 ? -30.001 -2.508 41.536 1.00 26.68 106 TYR B O 1
ATOM 1533 N N . TYR B 1 92 ? -31.606 -1.256 42.506 1.00 30.30 107 TYR B N 1
ATOM 1534 C CA . TYR B 1 92 ? -30.691 -0.319 43.119 1.00 28.34 107 TYR B CA 1
ATOM 1535 C C . TYR B 1 92 ? -29.769 -1.003 44.081 1.00 28.45 107 TYR B C 1
ATOM 1536 O O . TYR B 1 92 ? -28.520 -0.834 43.980 1.00 31.13 107 TYR B O 1
ATOM 1545 N N . LYS B 1 93 ? -30.314 -1.817 44.961 1.00 32.54 108 LYS B N 1
ATOM 1546 C CA . LYS B 1 93 ? -29.479 -2.448 45.976 1.00 31.34 108 LYS B CA 1
ATOM 1547 C C . LYS B 1 93 ? -28.418 -3.381 45.376 1.00 31.23 10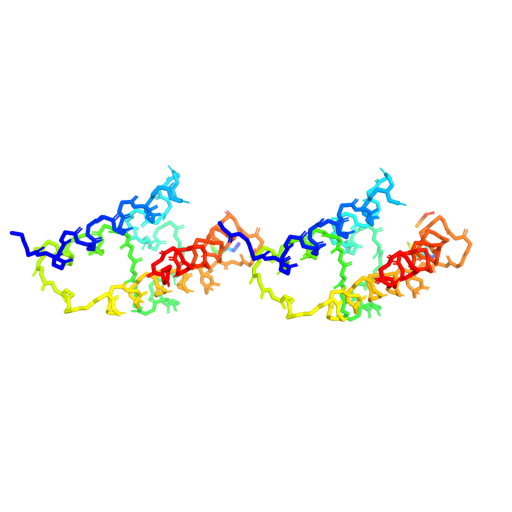8 LYS B C 1
ATOM 1548 O O . LYS B 1 93 ? -27.266 -3.486 45.902 1.00 31.59 108 LYS B O 1
ATOM 1554 N N . LEU B 1 94 ? -28.823 -4.162 44.378 1.00 29.39 109 LEU B N 1
ATOM 1555 C CA . LEU B 1 94 ? -27.923 -5.040 43.717 1.00 29.15 109 LEU B CA 1
ATOM 1556 C C . LEU B 1 94 ? -26.858 -4.272 42.994 1.00 26.50 109 LEU B C 1
ATOM 1557 O O . LEU B 1 94 ? -25.644 -4.630 43.069 1.00 28.24 109 LEU B O 1
ATOM 1562 N N . ALA B 1 95 ? -27.256 -3.211 42.250 1.00 25.79 110 ALA B N 1
ATOM 1563 C CA . ALA B 1 95 ? -26.286 -2.437 41.511 1.00 26.04 110 ALA B CA 1
ATOM 1564 C C . ALA B 1 95 ? -25.207 -1.872 42.476 1.00 28.18 110 ALA B C 1
ATOM 1565 O O . ALA B 1 95 ? -24.021 -1.945 42.195 1.00 30.14 110 ALA B O 1
ATOM 1567 N N . LYS B 1 96 ? -25.649 -1.336 43.604 1.00 27.28 111 LYS B N 1
ATOM 1568 C CA . LYS B 1 96 ? -24.702 -0.726 44.566 1.00 28.67 111 LYS B CA 1
ATOM 1569 C C . LYS B 1 96 ? -23.753 -1.834 45.115 1.00 32.12 111 LYS B C 1
ATOM 1570 O O . LYS B 1 96 ? -22.487 -1.643 45.186 1.00 33.09 111 LYS B O 1
ATOM 1576 N N . LYS B 1 97 ? -24.350 -2.955 45.547 1.00 30.95 112 LYS B N 1
ATOM 1577 C CA . LYS B 1 97 ? -23.565 -4.100 46.061 1.00 31.48 112 LYS B CA 1
ATOM 1578 C C . LYS B 1 97 ? -22.497 -4.616 45.087 1.00 32.02 112 LYS B C 1
ATOM 1579 O O . LYS B 1 97 ? -21.330 -4.794 45.500 1.00 31.52 112 LYS B O 1
ATOM 1585 N N . ILE B 1 98 ? -22.894 -4.997 43.862 1.00 28.38 113 ILE B N 1
ATOM 1586 C CA . ILE B 1 98 ? -21.995 -5.588 42.901 1.00 28.59 113 ILE B CA 1
ATOM 1587 C C . ILE B 1 98 ? -21.013 -4.607 42.320 1.00 28.18 113 ILE B C 1
ATOM 1588 O O . ILE B 1 98 ? -19.929 -5.024 42.007 1.00 28.46 113 ILE B O 1
ATOM 1593 N N . LEU B 1 99 ? -21.328 -3.306 42.332 1.00 25.17 114 LEU B N 1
ATOM 1594 C CA . LEU B 1 99 ? -20.311 -2.324 41.883 1.00 28.40 114 LEU B CA 1
ATOM 1595 C C . LEU B 1 99 ? -19.120 -2.336 42.863 1.00 29.87 114 LEU B C 1
ATOM 1596 O O . LEU B 1 99 ? -17.958 -2.416 42.426 1.00 29.21 114 LEU B O 1
ATOM 1601 N N . HIS B 1 100 ? -19.430 -2.260 44.152 1.00 26.71 115 HIS B N 1
ATOM 1602 C CA . HIS B 1 100 ? -18.344 -2.151 45.159 1.00 34.65 115 HIS B CA 1
ATOM 1603 C C . HIS B 1 100 ? -17.569 -3.486 45.162 1.00 34.81 115 HIS B C 1
ATOM 1604 O O . HIS B 1 100 ? -16.327 -3.504 45.031 1.00 34.85 115 HIS B O 1
ATOM 1611 N N . ALA B 1 101 ? -18.308 -4.608 45.213 1.00 32.18 116 ALA B N 1
ATOM 1612 C CA . ALA B 1 101 ? -17.681 -5.951 45.219 1.00 34.98 116 ALA B CA 1
ATOM 1613 C C . ALA B 1 101 ? -16.879 -6.253 43.955 1.00 35.50 116 ALA B C 1
ATOM 1614 O O . ALA B 1 101 ? -15.827 -6.874 44.008 1.00 34.11 116 ALA B O 1
ATOM 1616 N N . GLY B 1 102 ? -17.399 -5.860 42.798 1.00 33.91 117 GLY B N 1
ATOM 1617 C CA . GLY B 1 102 ? -16.728 -6.176 41.547 1.00 29.95 117 GLY B CA 1
ATOM 1618 C C . GLY B 1 102 ? -15.482 -5.318 41.376 1.00 28.61 117 GLY B C 1
ATOM 1619 O O . GLY B 1 102 ? -14.463 -5.839 40.934 1.00 30.01 117 GLY B O 1
ATOM 1620 N N . PHE B 1 103 ? -15.522 -4.036 41.741 1.00 29.32 118 PHE B N 1
ATOM 1621 C CA . PHE B 1 103 ? -14.266 -3.185 41.675 1.00 28.96 118 PHE B CA 1
ATOM 1622 C C . PHE B 1 103 ? -13.169 -3.755 42.594 1.00 32.15 118 PHE B C 1
ATOM 1623 O O . PHE B 1 103 ? -12.020 -3.879 42.171 1.00 34.22 118 PHE B O 1
ATOM 1631 N N . LYS B 1 104 ? -13.554 -4.165 43.805 1.00 34.27 119 LYS B N 1
ATOM 1632 C CA . LYS B 1 104 ? -12.619 -4.807 44.751 1.00 35.46 119 LYS B CA 1
ATOM 1633 C C . LYS B 1 104 ? -12.022 -6.052 44.129 1.00 40.35 119 LYS B C 1
ATOM 1634 O O . LYS B 1 104 ? -10.786 -6.237 44.178 1.00 41.02 119 LYS B O 1
ATOM 1640 N N . MET B 1 105 ? -12.871 -6.904 43.510 1.00 38.46 120 MET B N 1
ATOM 1641 C CA . MET B 1 105 ? -12.397 -8.131 42.874 1.00 38.59 120 MET B CA 1
ATOM 1642 C C . MET B 1 105 ? -11.378 -7.848 41.762 1.00 38.06 120 MET B C 1
ATOM 1643 O O . MET B 1 105 ? -10.390 -8.552 41.605 1.00 38.39 120 MET B O 1
ATOM 1648 N N . MET B 1 106 ? -11.605 -6.805 40.986 1.00 33.04 121 MET B N 1
ATOM 1649 C CA . MET B 1 106 ? -10.807 -6.479 39.830 1.00 35.14 121 MET B CA 1
ATOM 1650 C C . MET B 1 106 ? -9.590 -5.659 40.252 1.00 39.28 121 MET B C 1
ATOM 1651 O O . MET B 1 106 ? -8.777 -5.346 39.410 1.00 40.44 121 MET B O 1
ATOM 1656 N N . SER B 1 107 ? -9.484 -5.300 41.538 1.00 39.94 122 SER B N 1
ATOM 1657 C CA . SER B 1 107 ? -8.306 -4.592 42.016 1.00 48.94 122 SER B CA 1
ATOM 1658 C C . SER B 1 107 ? -7.290 -5.578 42.529 1.00 62.83 122 SER B C 1
ATOM 1659 O O . SER B 1 107 ? -7.551 -6.257 43.546 1.00 61.43 122 SER B O 1
ATOM 1662 N N . LYS B 1 108 ? -6.145 -5.635 41.828 1.00 61.12 123 LYS B N 1
ATOM 1663 C CA . LYS B 1 108 ? -4.937 -6.417 42.245 1.00 61.43 123 LYS B CA 1
ATOM 1664 C C . LYS B 1 108 ? -4.706 -7.539 41.230 1.00 53.46 123 LYS B C 1
ATOM 1665 O O . LYS B 1 108 ? -3.556 -7.992 40.974 1.00 42.33 123 LYS B O 1
ATOM 1672 N N . GLY C 2 6 ? -38.310 -3.657 8.596 1.00 49.59 6 GLY Z N 1
ATOM 1673 C CA . GLY C 2 6 ? -37.258 -2.956 7.797 1.00 43.66 6 GLY Z CA 1
ATOM 1674 C C . GLY C 2 6 ? -36.235 -3.971 7.258 1.00 48.68 6 GLY Z C 1
ATOM 1675 O O . GLY C 2 6 ? -36.121 -5.101 7.793 1.00 44.26 6 GLY Z O 1
ATOM 1676 N N . GLY C 2 7 ? -35.476 -3.570 6.222 1.00 43.46 7 GLY Z N 1
ATOM 1677 C CA . GLY C 2 7 ? -34.486 -4.430 5.507 1.00 33.45 7 GLY Z CA 1
ATOM 1678 C C . GLY C 2 7 ? -35.100 -5.730 5.068 1.00 40.50 7 GLY Z C 1
ATOM 1679 O O . GLY C 2 7 ? -36.186 -5.771 4.431 1.00 38.74 7 GLY Z O 1
ATOM 1694 N N . GLY C 2 9 ? -36.564 -8.061 6.793 1.00 47.84 9 GLY Z N 1
ATOM 1695 C CA . GLY C 2 9 ? -37.740 -8.529 7.578 1.00 54.96 9 GLY Z CA 1
ATOM 1696 C C . GLY C 2 9 ? -37.456 -9.437 8.768 1.00 57.98 9 GLY Z C 1
ATOM 1697 O O . GLY C 2 9 ? -36.564 -10.284 8.700 1.00 70.27 9 GLY Z O 1
ATOM 1698 N N . GLY D 2 6 ? -43.086 4.827 40.451 1.00 64.66 6 GLY Y N 1
ATOM 1699 C CA . GLY D 2 6 ? -41.761 5.022 39.791 1.00 60.36 6 GLY Y CA 1
ATOM 1700 C C . GLY D 2 6 ? -41.220 3.725 39.155 1.00 62.46 6 GLY Y C 1
ATOM 1701 O O . GLY D 2 6 ? -41.467 2.599 39.667 1.00 56.59 6 GLY Y O 1
ATOM 1702 N N . GLY D 2 7 ? -40.517 3.880 38.026 1.00 51.47 7 GLY Y N 1
ATOM 1703 C CA . GLY D 2 7 ? -39.562 2.892 37.551 1.00 37.86 7 GLY Y CA 1
ATOM 1704 C C . GLY D 2 7 ? -40.194 1.608 37.100 1.00 46.61 7 GLY Y C 1
ATOM 1705 O O . GLY D 2 7 ? -41.288 1.632 36.497 1.00 49.90 7 GLY Y O 1
ATOM 1720 N N . GLY D 2 9 ? -41.692 -0.991 38.609 1.00 55.47 9 GLY Y N 1
ATOM 1721 C CA . GLY D 2 9 ? -42.779 -1.621 39.385 1.00 69.57 9 GLY Y CA 1
ATOM 1722 C C . GLY D 2 9 ? -42.270 -2.571 40.458 1.00 78.05 9 GLY Y C 1
ATOM 1723 O O . GLY D 2 9 ? -42.708 -2.521 41.612 1.00 88.79 9 GLY Y O 1
#

GO terms:
  GO:0005515 protein binding (F, IPI)
  GO:0035861 site of double-strand break (C, IDA)
  GO:0030674 protein-macromolecule adaptor activity (F, IDA)
  GO:0000724 double-strand break repair via homologous recombination (P, IDA)
  GO:0016514 SWI/SNF complex (C, IDA)
  GO:0140566 histone reader activity (F, IDA)
  GO:0005654 nucleoplasm (C, TAS)
  GO:0005654 nucleoplasm (C, IDA)
  GO:0005634 nucleus (C, IDA)

B-factor: mean 33.75, std 10.05, range [20.44, 100.46]

Nearest PDB structures (foldseek):
  4yyh-assembly1_A  TM=1.006E+00  e=2.510E-15  Homo sapiens
  6bqa-assembly1_A  TM=9.988E-01  e=3.309E-15  Homo sapiens
  6uzf-assembly1_A  TM=9.951E-01  e=3.309E-15  Homo sapiens
  8ahc-assembly2_B  TM=9.921E-01  e=6.420E-15  Homo sapiens
  6v0x-assembly1_A  TM=1.001E+00  e=1.115E-14  Homo sapiens

InterPro domains:
  IPR001487 Bromodomain [PF00439] (146-228)
  IPR001487 Bromodomain [PR00503] (170-186)
  IPR001487 Bromodomain [PR00503] (186-204)
  IPR001487 Bromodomain [PR00503] (204-223)
  IPR001487 Bromodomain [PS50014] (153-223)
  IPR001487 Bromodomain [SM00297] (134-242)
  IPR021900 Protein of unknown function DUF3512 [PF12024] (287-464)
  IPR036427 Bromodomain-like superfamily [G3DSA:1.20.920.10] (130-251)
  IPR036427 Bromodomain-like superfamily [SSF47370] (120-240)
  IPR051831 Bromodomain-containing [PTHR22881] (2-584)

CATH classification: 1.20.920.10

Sequence (211 aa):
STPIQQLLEHFLRQLQRKDPHGFFAFPVTDAIAPGYSMIIKHPMDFGTMKDKIVANEYKSVTEFKADFKLMCDNAMTYNRPDTVYYKLAKKILHAGFKMMSKESTPIQQLLEHFLRQLQRKDPHGFFAFPVTDAIAPGYSMIIKHPMDFGTMKDKIVANEYKSVTEFKADFKLMCDNAMTYNRPDTVYYKLAKKILHAGFKMMSKGGGGGG